Protein AF-A0AAU4ET59-F1 (afdb_monomer)

Nearest PDB structures (foldseek):
  3d7i-assembly1_B  TM=7.274E-01  e=1.281E+00  Methanocaldococcus jannaschii

pLDDT: mean 78.09, std 22.9, range [28.98, 98.06]

Foldseek 3Di:
DEDAQPDPDCADDPRHYHHDPDDAQFDQDVNDTDDQPLLVLLVVQLPDDDLQVNLASVLVCCVVVSDHLVSNVVSLVPDDPRSSPSNVLSSPVVLVVQRHSVLSVVVVVVVPDPFADKRAQFWDADPVRHTDDGDRIDTDDDPDPTDDPRDHDDDDDDDDDPDDDDDDDDDDDDDDDDDDDDDDDDD

Radius of gyration: 25.47 Å; Cα contacts (8 Å, |Δi|>4): 174; chains: 1; bounding box: 68×68×57 Å

Solvent-accessible surface area (backbone atoms only — not comparable to full-atom values): 12167 Å² total; per-residue (Å²): 86,81,43,53,60,86,58,91,70,76,62,54,94,91,45,55,58,43,71,31,91,76,78,70,76,68,42,75,56,93,88,40,81,33,68,52,54,40,55,51,53,50,62,50,33,43,73,55,81,58,61,58,62,41,28,44,55,52,31,49,38,37,72,72,64,59,37,51,62,66,52,40,51,47,52,61,65,78,43,68,76,74,52,37,65,64,46,53,65,39,45,53,43,43,64,66,51,35,69,45,52,69,44,39,50,50,50,54,52,53,73,71,48,93,64,63,71,65,48,44,58,44,76,40,59,47,97,86,69,46,77,73,52,61,50,68,66,44,74,56,96,67,91,70,94,64,92,69,98,67,88,74,84,70,98,72,73,86,76,78,81,83,83,76,87,87,82,89,80,84,88,78,91,79,90,82,87,84,86,88,83,84,85,86,81,89,131

Secondary structure (DSSP, 8-state):
-EEETT--PPPBTTB--EEES-PPPPEEETTEEE--HHHHHHHHHTT---HHHHHHHHHHHHHTTSS-HHHHHHHHHHS-STT-HHHHHHHHHHHTT--SHHHHHHHHHHHHSSSPPEEESPPEE-TTS-EEE--SEEE-SS--------PPPP---PPPP--------------------------

Sequence (187 aa):
MLVPADRRVGSMAFVHVERTTRLPPARVLREIPTVPTHRAVIDAARRMRNHDAVVAMMAEAIQRRRCTPEALARELADGKRAGRALPARALSPLLGGARSVAEVDAWRLLGRSKLPECRWNIKLFTAGGRYIATPDALVGRGRSRLGNRLPQPSRRARRPRRDARSEHALSESGCGSAPNPACPAPQ

Structure (mmCIF, N/CA/C/O backbone):
data_AF-A0AAU4ET59-F1
#
_entry.id   AF-A0AAU4ET59-F1
#
loop_
_atom_site.group_PDB
_atom_site.id
_atom_site.type_symbol
_atom_site.label_atom_id
_atom_site.label_alt_id
_atom_site.label_comp_id
_atom_site.label_asym_id
_at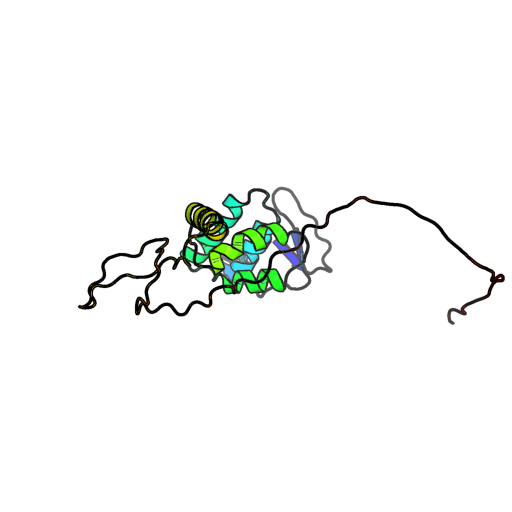om_site.label_entity_id
_atom_site.label_seq_id
_atom_site.pdbx_PDB_ins_code
_atom_site.Cartn_x
_atom_site.Cartn_y
_atom_site.Cartn_z
_atom_site.occupancy
_atom_site.B_iso_or_equiv
_atom_site.auth_seq_id
_atom_site.auth_comp_id
_atom_site.auth_asym_id
_atom_site.auth_atom_id
_atom_site.pdbx_PDB_model_num
ATOM 1 N N . MET A 1 1 ? 7.053 -3.079 -18.268 1.00 86.56 1 MET A N 1
ATOM 2 C CA . MET A 1 1 ? 8.249 -3.947 -18.337 1.00 86.56 1 MET A CA 1
ATOM 3 C C . MET A 1 1 ? 9.391 -3.271 -17.592 1.00 86.56 1 MET A C 1
ATOM 5 O O . MET A 1 1 ? 9.628 -2.096 -17.843 1.00 86.56 1 MET A O 1
ATOM 9 N N . LEU A 1 2 ? 10.078 -3.966 -16.682 1.00 89.50 2 LEU A N 1
ATOM 10 C CA . LEU A 1 2 ? 11.321 -3.456 -16.087 1.00 89.50 2 LEU A CA 1
ATOM 11 C C . LEU A 1 2 ? 12.512 -3.970 -16.898 1.00 89.50 2 LEU A C 1
ATOM 13 O O . LEU A 1 2 ? 12.495 -5.115 -17.344 1.00 89.50 2 LEU A O 1
ATOM 17 N N . VAL A 1 3 ? 13.537 -3.138 -17.066 1.00 90.75 3 VAL A N 1
ATOM 18 C CA . VAL A 1 3 ? 14.805 -3.519 -17.703 1.00 90.75 3 VAL A CA 1
ATOM 19 C C . VAL A 1 3 ? 15.998 -2.988 -16.894 1.00 90.75 3 VAL A C 1
ATOM 21 O O . VAL A 1 3 ? 15.857 -1.959 -16.219 1.00 90.75 3 VAL A O 1
ATOM 24 N N . PRO A 1 4 ? 17.169 -3.648 -16.966 1.00 89.94 4 PRO A N 1
ATOM 25 C CA . PRO A 1 4 ? 18.439 -3.099 -16.491 1.00 89.94 4 PRO A CA 1
ATOM 26 C C . PRO A 1 4 ? 18.724 -1.690 -17.043 1.00 89.94 4 PRO A C 1
ATOM 28 O O . PRO A 1 4 ? 18.256 -1.326 -18.126 1.00 89.94 4 PRO A O 1
ATOM 31 N N . ALA A 1 5 ? 19.432 -0.861 -16.272 1.00 88.75 5 ALA A N 1
ATOM 32 C CA . ALA A 1 5 ? 19.595 0.568 -16.558 1.00 88.75 5 ALA A CA 1
ATOM 33 C C . ALA A 1 5 ? 20.462 0.874 -17.795 1.00 88.75 5 ALA A C 1
ATOM 35 O O . ALA A 1 5 ? 20.220 1.866 -18.482 1.00 88.75 5 ALA A O 1
ATOM 36 N N . ASP A 1 6 ? 21.422 0.002 -18.075 1.00 91.12 6 ASP A N 1
ATOM 37 C CA . ASP A 1 6 ? 22.276 -0.069 -19.261 1.00 91.12 6 ASP A CA 1
ATOM 38 C C . ASP A 1 6 ? 21.493 -0.421 -20.543 1.00 91.12 6 ASP A C 1
ATOM 40 O O . ASP A 1 6 ? 21.865 -0.003 -21.643 1.00 91.12 6 ASP A O 1
ATOM 44 N N . ARG A 1 7 ? 20.359 -1.127 -20.424 1.00 88.38 7 ARG A N 1
ATOM 45 C CA . ARG A 1 7 ? 19.609 -1.625 -21.582 1.00 88.38 7 ARG A CA 1
ATOM 46 C C . ARG A 1 7 ? 18.789 -0.522 -22.273 1.00 88.38 7 ARG A C 1
ATOM 48 O O . ARG A 1 7 ? 17.781 -0.010 -21.764 1.00 88.38 7 ARG A O 1
ATOM 55 N N . ARG A 1 8 ? 19.171 -0.196 -23.511 1.00 85.25 8 ARG A N 1
ATOM 56 C CA . ARG A 1 8 ? 18.532 0.831 -24.356 1.00 85.25 8 ARG A CA 1
ATOM 57 C C . ARG A 1 8 ? 17.308 0.307 -25.128 1.00 85.25 8 ARG A C 1
ATOM 59 O O . ARG A 1 8 ? 17.292 0.307 -26.349 1.00 85.25 8 ARG A O 1
ATOM 66 N N . VAL A 1 9 ? 16.258 -0.103 -24.411 1.00 87.50 9 VAL A N 1
ATOM 67 C CA . VAL A 1 9 ? 14.934 -0.424 -24.999 1.00 87.50 9 VAL A CA 1
ATOM 68 C C . VAL A 1 9 ? 13.965 0.746 -24.787 1.00 87.50 9 VAL A C 1
ATOM 70 O O . VAL A 1 9 ? 13.965 1.343 -23.706 1.00 87.50 9 VAL A O 1
ATOM 73 N N . GLY A 1 10 ? 13.181 1.105 -25.807 1.00 87.62 10 GLY A N 1
ATOM 74 C CA . GLY A 1 10 ? 12.137 2.141 -25.750 1.00 87.62 10 GLY A CA 1
ATOM 75 C C . GLY A 1 10 ? 10.771 1.601 -25.305 1.00 87.62 10 GLY A C 1
ATOM 76 O O . GLY A 1 10 ? 10.546 0.396 -25.316 1.00 87.62 10 GLY A O 1
ATOM 77 N N . SER A 1 11 ? 9.848 2.485 -24.915 1.00 89.75 11 SER A N 1
ATOM 78 C CA . SER A 1 11 ? 8.435 2.100 -24.733 1.00 89.75 11 SER A CA 1
ATOM 79 C C . SER A 1 11 ? 7.736 2.050 -26.093 1.00 89.75 11 SER A C 1
ATOM 81 O O . SER A 1 11 ? 8.021 2.899 -26.934 1.00 89.75 11 SER A O 1
ATOM 83 N N . MET A 1 12 ? 6.824 1.099 -26.307 1.00 90.25 12 MET A N 1
ATOM 84 C CA . MET A 1 12 ? 6.086 0.946 -27.572 1.00 90.25 12 MET A CA 1
ATOM 85 C C . MET A 1 12 ? 4.627 0.573 -27.296 1.00 90.25 12 MET A C 1
ATOM 87 O O . MET A 1 12 ? 4.363 -0.282 -26.450 1.00 90.25 12 MET A O 1
ATOM 91 N N . ALA A 1 13 ? 3.687 1.210 -28.002 1.00 89.25 13 ALA A N 1
ATOM 92 C CA . ALA A 1 13 ? 2.244 1.067 -27.782 1.00 89.25 13 ALA A CA 1
ATOM 93 C C . ALA A 1 13 ? 1.873 1.151 -26.280 1.00 89.25 13 ALA A C 1
ATOM 95 O O . ALA A 1 13 ? 2.194 2.136 -25.615 1.00 89.25 13 ALA A O 1
ATOM 96 N N . PHE A 1 14 ? 1.236 0.114 -25.729 1.00 85.31 14 PHE A N 1
ATOM 97 C CA . PHE A 1 14 ? 0.858 0.014 -24.313 1.00 85.31 14 PHE A CA 1
ATOM 98 C C . PHE A 1 14 ? 2.000 -0.464 -23.386 1.00 85.31 14 PHE A C 1
ATOM 100 O O . PHE A 1 14 ? 1.839 -0.509 -22.164 1.00 85.31 14 PHE A O 1
ATOM 107 N N . VAL A 1 15 ? 3.166 -0.838 -23.927 1.00 87.69 15 VAL A N 1
ATOM 108 C CA . VAL A 1 15 ? 4.295 -1.365 -23.149 1.00 87.69 15 VAL A CA 1
ATOM 109 C C . VAL A 1 15 ? 5.186 -0.228 -22.657 1.00 87.69 15 VAL A C 1
ATOM 111 O O . VAL A 1 15 ? 6.095 0.238 -23.345 1.00 87.69 15 VAL A O 1
ATOM 114 N N . HIS A 1 16 ? 4.977 0.180 -21.406 1.00 87.88 16 HIS A N 1
ATOM 115 C CA . HIS A 1 16 ? 5.885 1.094 -20.712 1.00 87.88 16 HIS A CA 1
ATOM 116 C C . HIS A 1 16 ? 7.149 0.371 -20.229 1.00 87.88 16 HIS A C 1
ATOM 118 O O . HIS A 1 16 ? 7.072 -0.575 -19.435 1.00 87.88 16 HIS A O 1
ATOM 124 N N . VAL A 1 17 ? 8.316 0.850 -20.657 1.00 89.62 17 VAL A N 1
ATOM 125 C CA . VAL A 1 17 ? 9.632 0.358 -20.225 1.00 89.62 17 VAL A CA 1
ATOM 126 C C . VAL A 1 17 ? 10.176 1.217 -19.085 1.00 89.62 17 VAL A C 1
ATOM 128 O O . VAL A 1 17 ? 10.235 2.441 -19.178 1.00 89.62 17 VAL A O 1
ATOM 131 N N . GLU A 1 18 ? 10.594 0.570 -17.998 1.00 87.62 18 GLU A N 1
ATOM 132 C CA . GLU A 1 18 ? 11.177 1.212 -16.823 1.00 87.62 18 GLU A CA 1
ATOM 133 C C . GLU A 1 18 ? 12.601 0.719 -16.571 1.00 87.62 18 GLU A C 1
ATOM 135 O O . GLU A 1 18 ? 12.823 -0.423 -16.170 1.00 87.62 18 GLU A O 1
ATOM 140 N N . ARG A 1 19 ? 13.574 1.611 -16.783 1.00 89.62 19 ARG A N 1
ATOM 141 C CA . ARG A 1 19 ? 14.990 1.352 -16.498 1.00 89.62 19 ARG A CA 1
ATOM 142 C C . ARG A 1 19 ? 15.257 1.411 -15.000 1.00 89.62 19 ARG A C 1
ATOM 144 O O . ARG A 1 19 ? 15.011 2.445 -14.365 1.00 89.62 19 ARG A O 1
ATOM 151 N N . THR A 1 20 ? 15.803 0.339 -14.438 1.00 87.44 20 THR A N 1
ATOM 152 C CA . THR A 1 20 ? 16.143 0.250 -13.016 1.00 87.44 20 THR A CA 1
ATOM 153 C C . THR A 1 20 ? 17.553 -0.287 -12.793 1.00 87.44 20 THR A C 1
ATOM 155 O O . THR A 1 20 ? 18.016 -1.166 -13.511 1.00 87.44 20 THR A O 1
ATOM 158 N N . THR A 1 21 ? 18.229 0.245 -11.775 1.00 88.50 21 THR A N 1
ATOM 159 C CA . THR A 1 21 ? 19.502 -0.277 -11.254 1.00 88.50 21 THR A CA 1
ATOM 160 C C . THR A 1 21 ? 19.293 -1.375 -10.209 1.00 88.50 21 THR A C 1
ATOM 162 O O . THR A 1 21 ? 20.223 -2.111 -9.911 1.00 88.50 21 THR A O 1
ATOM 165 N N . ARG A 1 22 ? 18.073 -1.516 -9.665 1.00 88.69 22 ARG A N 1
ATOM 166 C CA . ARG A 1 22 ? 17.681 -2.606 -8.762 1.00 88.69 22 ARG A CA 1
ATOM 167 C C . ARG A 1 22 ? 16.558 -3.408 -9.407 1.00 88.69 22 ARG A C 1
ATOM 169 O O . ARG A 1 22 ? 15.378 -3.089 -9.231 1.00 88.69 22 ARG A O 1
ATOM 176 N N . LEU A 1 23 ? 16.940 -4.423 -10.176 1.00 86.69 23 LEU A N 1
ATOM 1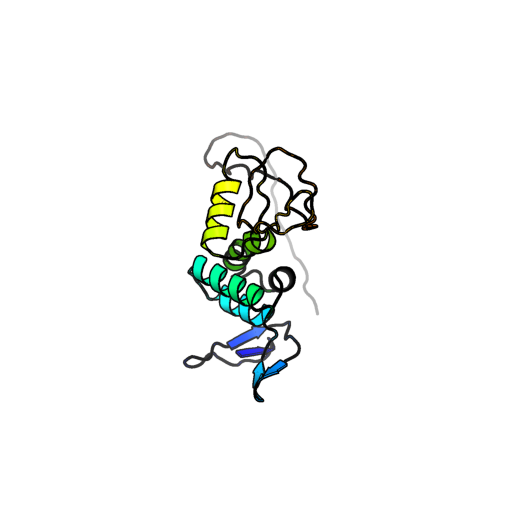77 C CA . LEU A 1 23 ? 16.012 -5.409 -10.717 1.00 86.69 23 LEU A CA 1
ATOM 178 C C . LEU A 1 23 ? 15.711 -6.440 -9.610 1.00 86.69 23 LEU A C 1
ATOM 180 O O . LEU A 1 23 ? 16.648 -7.060 -9.111 1.00 86.69 23 LEU A O 1
ATOM 184 N N . PRO A 1 24 ? 14.453 -6.599 -9.162 1.00 86.94 24 PRO A N 1
ATOM 185 C CA . PRO A 1 24 ? 14.119 -7.609 -8.161 1.00 86.94 24 PRO A CA 1
ATOM 186 C C . PRO A 1 24 ? 14.176 -9.021 -8.772 1.00 86.94 2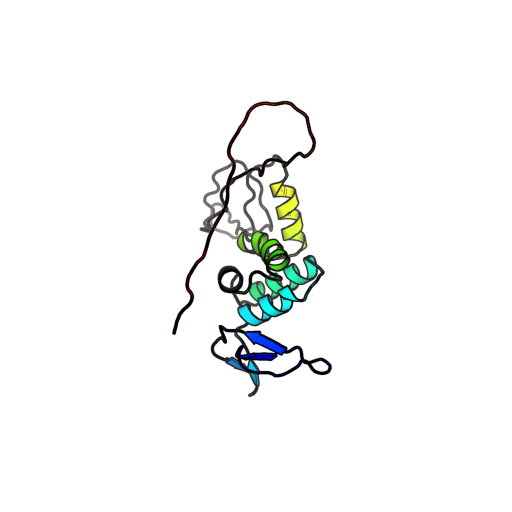4 PRO A C 1
ATOM 188 O O . PRO A 1 24 ? 14.000 -9.156 -9.986 1.00 86.94 24 PRO A O 1
ATOM 191 N N . PRO A 1 25 ? 14.338 -10.081 -7.955 1.00 85.12 25 PRO A N 1
ATOM 192 C CA . PRO A 1 25 ? 14.187 -11.451 -8.433 1.00 85.12 25 PRO A CA 1
ATOM 193 C C . PRO A 1 25 ? 12.791 -11.641 -9.039 1.00 85.12 25 PRO A C 1
ATOM 195 O O . PRO A 1 25 ? 11.777 -11.253 -8.446 1.00 85.12 25 PRO A O 1
ATOM 198 N N . ALA A 1 26 ? 12.745 -12.212 -10.242 1.00 85.19 26 ALA A N 1
ATOM 199 C CA . ALA A 1 26 ? 11.498 -12.432 -10.956 1.00 85.19 26 ALA A CA 1
ATOM 200 C C . ALA A 1 26 ? 10.669 -13.542 -10.293 1.00 85.19 26 ALA A C 1
ATOM 202 O O . ALA A 1 26 ? 11.190 -14.573 -9.871 1.00 85.19 26 ALA A O 1
ATOM 203 N N . ARG A 1 27 ? 9.352 -13.346 -10.248 1.00 87.38 27 ARG A N 1
ATOM 204 C CA . ARG A 1 27 ? 8.365 -14.380 -9.933 1.00 87.38 27 ARG A CA 1
ATOM 205 C C . ARG A 1 27 ? 7.704 -14.817 -11.230 1.00 87.38 27 ARG A C 1
ATOM 207 O O . ARG A 1 27 ? 7.103 -13.988 -11.910 1.00 87.38 27 ARG A O 1
ATOM 214 N N . VAL A 1 28 ? 7.775 -16.098 -11.563 1.00 90.44 28 VAL A N 1
ATOM 215 C CA . VAL A 1 28 ? 7.051 -16.626 -12.724 1.00 90.44 28 VAL A CA 1
ATOM 216 C C . VAL A 1 28 ? 5.562 -16.719 -12.380 1.00 90.44 28 VAL A C 1
ATOM 218 O O . VAL A 1 28 ? 5.191 -17.292 -11.356 1.00 90.44 28 VAL A O 1
ATOM 221 N N . LEU A 1 29 ? 4.707 -16.134 -13.218 1.00 88.19 29 LEU A N 1
ATOM 222 C CA . LEU A 1 29 ? 3.252 -16.242 -13.124 1.00 88.19 29 LEU A CA 1
ATOM 223 C C . LEU A 1 29 ? 2.714 -16.581 -14.511 1.00 88.19 29 LEU A C 1
ATOM 225 O O . LEU A 1 29 ? 2.782 -15.738 -15.400 1.00 88.19 29 LEU A O 1
ATOM 229 N N . ARG A 1 30 ? 2.172 -17.797 -14.681 1.00 89.81 30 ARG A N 1
ATOM 230 C CA . ARG A 1 30 ? 1.751 -18.328 -15.994 1.00 89.81 30 ARG A CA 1
ATOM 231 C C . ARG A 1 30 ? 2.862 -18.152 -17.039 1.00 89.81 30 ARG A C 1
ATOM 233 O O . ARG A 1 30 ? 2.672 -17.462 -18.030 1.00 89.81 30 ARG A O 1
ATOM 240 N N . GLU A 1 31 ? 4.046 -18.680 -16.723 1.00 92.38 31 GLU A N 1
ATOM 241 C CA . GLU A 1 31 ? 5.269 -18.638 -17.553 1.00 92.38 31 GLU A CA 1
ATOM 242 C C . GLU A 1 31 ? 5.872 -17.238 -17.799 1.00 92.38 31 GLU A C 1
ATOM 244 O O . GLU A 1 31 ? 7.033 -17.121 -18.180 1.00 92.38 31 GLU A O 1
ATOM 249 N N . ILE A 1 32 ? 5.159 -16.158 -17.467 1.00 89.12 32 ILE A N 1
ATOM 250 C CA . ILE A 1 32 ? 5.635 -14.782 -17.628 1.00 89.12 32 ILE A CA 1
ATOM 251 C C . ILE A 1 32 ? 6.476 -14.359 -16.406 1.00 89.12 32 ILE A C 1
ATOM 253 O O . ILE A 1 32 ? 5.997 -14.443 -15.267 1.00 89.12 32 ILE A O 1
ATOM 257 N N . PRO A 1 33 ? 7.704 -13.833 -16.595 1.00 90.75 33 PRO A N 1
ATOM 258 C CA . PRO A 1 33 ? 8.477 -13.205 -15.526 1.00 90.75 33 PRO A CA 1
ATOM 259 C C . PRO A 1 33 ? 7.810 -11.911 -15.036 1.00 90.75 33 PRO A C 1
ATOM 261 O O . PRO A 1 33 ? 7.728 -10.911 -15.751 1.00 90.75 33 PRO A O 1
ATOM 264 N N . THR A 1 34 ? 7.357 -11.911 -13.785 1.00 92.12 34 THR A N 1
ATOM 265 C CA . THR A 1 34 ? 6.735 -10.758 -13.117 1.00 92.12 34 THR A CA 1
ATOM 266 C C . THR A 1 34 ? 7.599 -10.252 -11.965 1.00 92.12 34 THR A C 1
ATOM 268 O O . THR A 1 34 ? 8.400 -10.987 -11.391 1.00 92.12 34 THR A O 1
ATOM 271 N N . VAL A 1 35 ? 7.450 -8.979 -11.601 1.00 93.38 35 VAL A N 1
ATOM 272 C CA . VAL A 1 35 ? 8.085 -8.436 -10.390 1.00 93.38 35 VAL A CA 1
ATOM 273 C C . VAL A 1 35 ? 7.250 -8.768 -9.144 1.00 93.38 35 VAL A C 1
ATOM 275 O O . VAL A 1 35 ? 6.037 -8.959 -9.254 1.00 93.38 35 VAL A O 1
ATOM 278 N N . PRO A 1 36 ? 7.842 -8.786 -7.935 1.00 92.81 36 PRO A N 1
ATOM 279 C CA . PRO A 1 36 ? 7.083 -8.893 -6.691 1.00 92.81 36 PRO A CA 1
ATOM 280 C C . PRO A 1 36 ? 5.987 -7.819 -6.577 1.00 92.81 36 PRO A C 1
ATOM 282 O O . PRO A 1 36 ? 6.196 -6.670 -6.967 1.00 92.81 36 PRO A O 1
ATOM 285 N N . THR A 1 37 ? 4.833 -8.162 -5.990 1.00 94.44 37 THR A N 1
ATOM 286 C CA . THR A 1 37 ? 3.637 -7.296 -5.964 1.00 94.44 37 THR A CA 1
ATOM 287 C C . THR A 1 37 ? 3.917 -5.883 -5.454 1.00 94.44 37 THR A C 1
ATOM 289 O O . THR A 1 37 ? 3.450 -4.914 -6.041 1.00 94.44 37 THR A O 1
ATOM 292 N N . HIS A 1 38 ? 4.698 -5.751 -4.375 1.00 94.56 38 HIS A N 1
ATOM 293 C CA . HIS A 1 38 ? 5.022 -4.448 -3.793 1.00 94.56 38 HIS A CA 1
ATOM 294 C C . HIS A 1 38 ? 5.772 -3.554 -4.790 1.00 94.56 38 HIS A C 1
ATOM 296 O O . HIS A 1 38 ? 5.494 -2.360 -4.859 1.00 94.56 38 HIS A O 1
ATOM 302 N N . ARG A 1 39 ? 6.646 -4.129 -5.629 1.00 94.31 39 ARG A N 1
ATOM 303 C CA . ARG A 1 39 ? 7.310 -3.393 -6.705 1.00 94.31 39 ARG A CA 1
ATOM 304 C C . ARG A 1 39 ? 6.322 -2.959 -7.780 1.00 94.31 39 ARG A C 1
ATOM 306 O O . ARG A 1 39 ? 6.302 -1.783 -8.126 1.00 94.31 39 ARG A O 1
ATOM 313 N N . ALA A 1 40 ? 5.475 -3.875 -8.253 1.00 94.44 40 ALA A N 1
ATOM 314 C CA . ALA A 1 40 ? 4.456 -3.564 -9.258 1.00 94.44 40 ALA A CA 1
ATOM 315 C C . ALA A 1 40 ? 3.523 -2.426 -8.802 1.00 94.44 40 ALA A C 1
ATOM 317 O O . ALA A 1 40 ? 3.273 -1.497 -9.564 1.00 94.44 40 ALA A O 1
ATOM 318 N N . VAL A 1 41 ? 3.065 -2.462 -7.545 1.00 96.00 41 VAL A N 1
ATOM 319 C CA . VAL A 1 41 ? 2.189 -1.436 -6.953 1.00 96.00 41 VAL A CA 1
ATOM 320 C C . VAL A 1 41 ? 2.887 -0.076 -6.868 1.00 96.00 41 VAL A C 1
ATOM 322 O O . VAL A 1 41 ? 2.276 0.933 -7.213 1.00 96.00 41 VAL A O 1
ATOM 325 N N . ILE A 1 42 ? 4.158 -0.018 -6.454 1.00 95.44 42 ILE A N 1
ATOM 326 C CA . ILE A 1 42 ? 4.907 1.248 -6.386 1.00 95.44 42 ILE A CA 1
ATOM 327 C C . ILE A 1 42 ? 5.203 1.810 -7.786 1.00 95.44 42 ILE A C 1
ATOM 329 O O . ILE A 1 42 ? 5.024 3.010 -8.008 1.00 95.44 42 ILE A O 1
ATOM 333 N N . ASP A 1 43 ? 5.594 0.971 -8.746 1.00 93.31 43 ASP A N 1
ATOM 334 C CA . ASP A 1 43 ? 5.873 1.401 -10.123 1.00 93.31 43 ASP A CA 1
ATOM 335 C C . ASP A 1 43 ? 4.588 1.838 -10.858 1.00 93.31 43 ASP A C 1
ATOM 337 O O . ASP A 1 43 ? 4.610 2.804 -11.627 1.00 93.31 43 ASP A O 1
ATOM 341 N N . ALA A 1 44 ? 3.439 1.213 -10.577 1.00 94.44 44 ALA A N 1
ATOM 342 C CA . ALA A 1 44 ? 2.132 1.694 -11.028 1.00 94.44 44 ALA A CA 1
ATOM 343 C C . ALA A 1 44 ? 1.769 3.038 -10.368 1.00 94.44 44 ALA A C 1
ATOM 345 O O . ALA A 1 44 ? 1.479 4.014 -11.062 1.00 94.44 44 ALA A O 1
ATOM 346 N N . ALA A 1 45 ? 1.870 3.133 -9.038 1.00 95.62 45 ALA A N 1
ATOM 347 C CA . ALA A 1 45 ? 1.496 4.327 -8.278 1.00 95.62 45 ALA A CA 1
ATOM 348 C C . ALA A 1 45 ? 2.307 5.577 -8.666 1.00 95.62 45 ALA A C 1
ATOM 350 O O . ALA A 1 45 ? 1.773 6.684 -8.635 1.00 95.62 45 ALA A O 1
ATOM 351 N N . ARG A 1 46 ? 3.573 5.417 -9.082 1.00 92.50 46 ARG A N 1
ATOM 352 C CA . ARG A 1 46 ? 4.417 6.503 -9.625 1.00 92.50 46 ARG A CA 1
ATOM 353 C C . ARG A 1 46 ? 3.881 7.127 -10.920 1.00 92.50 46 ARG A C 1
ATOM 355 O O . ARG A 1 46 ? 4.231 8.267 -11.212 1.00 92.50 46 ARG A O 1
ATOM 362 N N . ARG A 1 47 ? 3.090 6.388 -11.708 1.00 90.94 47 ARG A N 1
ATOM 363 C CA . ARG A 1 47 ? 2.514 6.841 -12.992 1.00 90.94 47 ARG A CA 1
ATOM 364 C C . ARG A 1 47 ? 1.122 7.455 -12.839 1.00 90.94 47 ARG A C 1
ATOM 366 O O . ARG A 1 47 ? 0.655 8.157 -13.732 1.00 90.94 47 ARG A O 1
ATOM 373 N N . MET A 1 48 ? 0.453 7.185 -11.722 1.00 94.94 48 MET A N 1
ATOM 374 C CA . MET A 1 48 ? -0.900 7.656 -11.446 1.00 94.94 48 MET A CA 1
ATOM 375 C C . MET A 1 48 ? -0.898 9.120 -10.991 1.00 94.94 48 MET A C 1
ATOM 377 O O . MET A 1 48 ? 0.036 9.590 -10.344 1.00 94.94 48 MET A O 1
ATOM 381 N N . ARG A 1 49 ? -1.972 9.845 -11.324 1.00 95.31 49 ARG A N 1
ATOM 382 C CA . ARG A 1 49 ? -2.182 11.251 -10.922 1.00 95.31 49 ARG A CA 1
ATOM 383 C C . ARG A 1 49 ? -3.279 11.405 -9.866 1.00 95.31 49 ARG A C 1
ATOM 385 O O . ARG A 1 49 ? -3.194 12.289 -9.020 1.00 95.31 49 ARG A O 1
ATOM 392 N N . ASN A 1 50 ? -4.287 10.531 -9.895 1.00 96.88 50 ASN A N 1
ATOM 393 C CA . ASN A 1 50 ? -5.364 10.499 -8.909 1.00 96.88 50 ASN A CA 1
ATOM 394 C C . ASN A 1 50 ? -4.864 9.832 -7.614 1.00 96.88 50 ASN A C 1
ATOM 396 O O . ASN A 1 50 ? -4.378 8.703 -7.630 1.00 96.88 50 ASN A O 1
ATOM 400 N N . HIS A 1 51 ? -4.983 10.549 -6.497 1.00 96.06 51 HIS A N 1
ATOM 401 C CA . HIS A 1 51 ? -4.556 10.089 -5.180 1.00 96.06 51 HIS A CA 1
ATOM 402 C C . HIS A 1 51 ? -5.374 8.902 -4.656 1.00 96.06 51 HIS A C 1
ATOM 404 O O . HIS A 1 51 ? -4.812 7.962 -4.096 1.00 96.06 51 HIS A O 1
ATOM 410 N N . ASP A 1 52 ? -6.685 8.945 -4.833 1.00 96.62 52 ASP A N 1
ATOM 411 C CA . ASP A 1 52 ? -7.618 8.012 -4.209 1.00 96.62 52 ASP A CA 1
ATOM 412 C C . ASP A 1 52 ? -7.615 6.681 -4.957 1.00 96.62 52 ASP A C 1
ATOM 414 O O . ASP A 1 52 ? -7.651 5.621 -4.340 1.00 96.62 52 ASP A O 1
ATOM 418 N N . ALA A 1 53 ? -7.389 6.724 -6.274 1.00 97.81 53 ALA A N 1
ATOM 419 C CA . ALA A 1 53 ? -7.063 5.543 -7.066 1.00 97.81 53 ALA A CA 1
ATOM 420 C C . ALA A 1 53 ? -5.755 4.864 -6.599 1.00 97.81 53 ALA A C 1
ATOM 422 O O . ALA A 1 53 ? -5.679 3.635 -6.569 1.00 97.81 53 ALA A O 1
ATOM 423 N N . VAL A 1 54 ? -4.731 5.634 -6.192 1.00 97.94 54 VAL A N 1
ATOM 424 C CA . VAL A 1 54 ? -3.497 5.067 -5.610 1.00 97.94 54 VAL A CA 1
ATOM 425 C C . VAL A 1 54 ? -3.777 4.431 -4.247 1.00 97.94 54 VAL A C 1
ATOM 427 O O . VAL A 1 54 ? -3.309 3.320 -4.001 1.00 97.94 54 VAL A O 1
ATOM 430 N N . VAL A 1 55 ? -4.554 5.091 -3.378 1.00 97.75 55 VAL A N 1
ATOM 431 C CA . VAL A 1 55 ? -4.968 4.522 -2.083 1.00 97.75 55 VAL A CA 1
ATOM 432 C C . VAL A 1 55 ? -5.753 3.231 -2.280 1.00 97.75 55 VAL A C 1
ATOM 434 O O . VAL A 1 55 ? -5.393 2.229 -1.671 1.00 97.75 55 VAL A O 1
ATOM 437 N N . ALA A 1 56 ? -6.764 3.226 -3.150 1.00 97.62 56 ALA A N 1
ATOM 438 C CA . ALA A 1 56 ? -7.581 2.050 -3.435 1.00 97.62 56 ALA A CA 1
ATOM 439 C C . ALA A 1 56 ? -6.722 0.873 -3.923 1.00 97.62 56 ALA A C 1
ATOM 441 O O . ALA A 1 56 ? -6.801 -0.215 -3.359 1.00 97.62 56 ALA A O 1
ATOM 442 N N . MET A 1 57 ? -5.830 1.098 -4.895 1.00 98.06 57 MET A N 1
ATOM 443 C CA . MET A 1 57 ? -4.916 0.067 -5.404 1.00 98.06 57 MET A CA 1
ATOM 444 C C . MET A 1 57 ? -3.966 -0.476 -4.320 1.00 98.06 57 MET A C 1
ATOM 446 O O . MET A 1 57 ? -3.749 -1.686 -4.241 1.00 98.06 57 MET A O 1
ATOM 450 N N . MET A 1 58 ? -3.384 0.396 -3.488 1.00 98.00 58 MET A N 1
ATOM 451 C CA . MET A 1 58 ? -2.494 -0.026 -2.399 1.00 98.00 58 MET A CA 1
ATOM 452 C C . MET A 1 58 ? -3.248 -0.808 -1.323 1.00 98.00 58 MET A C 1
ATOM 454 O O . MET A 1 58 ? -2.797 -1.879 -0.915 1.00 98.00 58 MET A O 1
ATOM 458 N N . ALA A 1 59 ? -4.393 -0.287 -0.883 1.00 96.25 59 ALA A N 1
ATOM 459 C CA . ALA A 1 59 ? -5.240 -0.902 0.126 1.00 96.25 59 ALA A CA 1
ATOM 460 C C . ALA A 1 59 ? -5.719 -2.286 -0.322 1.00 96.25 59 ALA A C 1
ATOM 462 O O . ALA A 1 59 ? -5.565 -3.249 0.419 1.00 96.25 59 ALA A O 1
ATOM 463 N N . GLU A 1 60 ? -6.189 -2.415 -1.561 1.00 97.00 60 GLU A N 1
ATOM 464 C CA . GLU A 1 60 ? -6.595 -3.681 -2.174 1.00 97.00 60 GLU A CA 1
ATOM 465 C C . GLU A 1 60 ? -5.449 -4.715 -2.193 1.00 97.00 60 GLU A C 1
ATOM 467 O O . GLU A 1 60 ? -5.606 -5.860 -1.762 1.00 97.00 60 GLU A O 1
ATOM 472 N N . ALA A 1 61 ? -4.243 -4.306 -2.604 1.00 96.69 61 ALA A N 1
ATOM 473 C CA . ALA A 1 61 ? -3.074 -5.188 -2.598 1.00 96.69 61 ALA A CA 1
ATOM 474 C C . ALA A 1 61 ? -2.685 -5.668 -1.181 1.00 96.69 61 ALA A C 1
ATOM 476 O O . ALA A 1 61 ? -2.226 -6.806 -1.020 1.00 96.69 61 ALA A O 1
ATOM 477 N N . ILE A 1 62 ? -2.895 -4.829 -0.159 1.00 95.56 62 ILE A N 1
ATOM 478 C CA . ILE A 1 62 ? -2.706 -5.167 1.261 1.00 95.56 62 ILE A CA 1
ATOM 479 C C . ILE A 1 62 ? -3.823 -6.100 1.760 1.00 95.56 62 ILE A C 1
ATOM 481 O O . ILE A 1 62 ? -3.531 -7.146 2.341 1.00 95.56 62 ILE A O 1
ATOM 485 N N . GLN A 1 63 ? -5.092 -5.766 1.508 1.00 93.06 63 GLN A N 1
ATOM 486 C CA . GLN A 1 63 ? -6.266 -6.534 1.942 1.00 93.06 63 GLN A CA 1
ATOM 487 C C . GLN A 1 63 ? -6.250 -7.962 1.382 1.00 93.06 63 GLN A C 1
ATOM 489 O O . GLN A 1 63 ? -6.397 -8.925 2.137 1.00 93.06 63 GLN A O 1
ATOM 494 N N . ARG A 1 64 ? -5.959 -8.127 0.083 1.00 95.00 64 ARG A N 1
ATOM 495 C CA . ARG A 1 64 ? -5.771 -9.441 -0.566 1.00 95.00 64 ARG A CA 1
ATOM 496 C C . ARG A 1 64 ? -4.440 -10.124 -0.221 1.00 95.00 64 ARG A C 1
ATOM 498 O O . ARG A 1 64 ? -4.076 -11.105 -0.873 1.00 95.00 64 ARG A O 1
ATOM 505 N N . ARG A 1 65 ? -3.705 -9.621 0.782 1.00 93.75 65 ARG A N 1
ATOM 506 C CA . ARG A 1 65 ? -2.430 -10.153 1.302 1.00 93.75 65 ARG A CA 1
ATOM 507 C C . ARG A 1 65 ? -1.361 -10.361 0.221 1.00 93.75 65 ARG A C 1
ATOM 509 O O . ARG A 1 65 ? -0.492 -11.220 0.347 1.00 93.75 65 ARG A O 1
ATOM 516 N N . ARG A 1 66 ? -1.410 -9.577 -0.863 1.00 94.25 66 ARG A N 1
ATOM 517 C CA . ARG A 1 66 ? -0.450 -9.660 -1.978 1.00 94.25 66 ARG A CA 1
ATOM 518 C C . ARG A 1 66 ? 0.847 -8.905 -1.670 1.00 94.25 66 ARG A C 1
ATOM 520 O O . ARG A 1 66 ? 1.879 -9.213 -2.269 1.00 94.25 66 ARG A O 1
ATOM 527 N N . CYS A 1 67 ? 0.805 -7.959 -0.733 1.00 94.81 67 CYS A N 1
ATOM 528 C CA . CYS A 1 67 ? 1.945 -7.317 -0.074 1.00 94.81 67 CYS A CA 1
ATOM 529 C C . CYS A 1 67 ? 1.545 -6.824 1.332 1.00 94.81 67 CYS A C 1
ATOM 531 O O . CYS A 1 67 ? 0.372 -6.883 1.693 1.00 94.81 67 CYS A O 1
ATOM 533 N N . THR A 1 68 ? 2.502 -6.313 2.111 1.00 95.44 68 THR A N 1
ATOM 534 C CA . THR A 1 68 ? 2.238 -5.623 3.390 1.00 95.44 68 THR A CA 1
ATOM 535 C C . THR A 1 68 ? 2.524 -4.115 3.267 1.00 95.44 68 THR A C 1
ATOM 537 O O . THR A 1 68 ? 3.286 -3.722 2.370 1.00 95.44 68 THR A O 1
ATOM 540 N N . PRO A 1 69 ? 1.971 -3.258 4.149 1.00 95.38 69 PRO A N 1
ATOM 541 C CA . PRO A 1 69 ? 2.280 -1.825 4.174 1.00 95.38 69 PRO A CA 1
ATOM 542 C C . PRO A 1 69 ? 3.786 -1.538 4.303 1.00 95.38 69 PRO A C 1
ATOM 544 O O . PRO A 1 69 ? 4.320 -0.652 3.639 1.00 95.38 69 PRO A O 1
ATOM 547 N N . GLU A 1 70 ? 4.504 -2.336 5.096 1.00 96.00 70 GLU A N 1
ATOM 548 C CA . GLU A 1 70 ? 5.942 -2.192 5.358 1.00 96.00 70 GLU A CA 1
ATOM 549 C C . GLU A 1 70 ? 6.783 -2.623 4.149 1.00 96.00 70 GLU A C 1
ATOM 551 O O . GLU A 1 70 ? 7.864 -2.082 3.916 1.00 96.00 70 GLU A O 1
ATOM 556 N N . ALA A 1 71 ? 6.302 -3.584 3.351 1.00 95.69 71 ALA A N 1
ATOM 557 C CA . ALA A 1 71 ? 6.935 -3.950 2.084 1.00 95.69 71 ALA A CA 1
ATOM 558 C C . ALA A 1 71 ? 6.819 -2.821 1.047 1.00 95.69 71 ALA A C 1
ATOM 560 O O . ALA A 1 71 ? 7.794 -2.525 0.358 1.00 95.69 71 ALA A O 1
ATOM 561 N N . LEU A 1 72 ? 5.662 -2.149 0.977 1.00 96.25 72 LEU A N 1
ATOM 562 C CA . LEU A 1 72 ? 5.487 -0.946 0.155 1.00 96.25 72 LEU A CA 1
ATOM 563 C C . LEU A 1 72 ? 6.356 0.215 0.664 1.00 96.25 72 LEU A C 1
ATOM 565 O O . LEU A 1 72 ? 6.946 0.934 -0.140 1.00 96.25 72 LEU A O 1
ATOM 569 N N . ALA A 1 73 ? 6.477 0.380 1.985 1.00 96.44 73 ALA A N 1
ATOM 570 C CA . ALA A 1 73 ? 7.273 1.447 2.592 1.00 96.44 73 ALA A CA 1
ATOM 571 C C . ALA A 1 73 ? 8.771 1.300 2.294 1.00 96.44 73 ALA A C 1
ATOM 573 O O . ALA A 1 73 ? 9.407 2.283 1.910 1.00 96.44 73 ALA A O 1
ATOM 574 N N . ARG A 1 74 ? 9.313 0.077 2.410 1.00 95.12 74 ARG A N 1
ATOM 575 C CA . ARG A 1 74 ? 10.701 -0.245 2.039 1.00 95.12 74 ARG A CA 1
ATOM 576 C C . ARG A 1 74 ? 10.951 -0.018 0.552 1.00 95.12 74 ARG A C 1
ATOM 578 O O . ARG A 1 74 ? 11.807 0.782 0.202 1.00 95.12 74 ARG A O 1
ATOM 585 N N . GLU A 1 75 ? 10.121 -0.583 -0.324 1.00 95.12 75 GLU A N 1
ATOM 586 C CA . GLU A 1 75 ? 10.261 -0.394 -1.777 1.00 95.12 75 GLU A CA 1
ATOM 587 C C . GLU A 1 75 ? 10.204 1.092 -2.197 1.00 95.12 75 GLU A C 1
ATOM 589 O O . GLU A 1 75 ? 10.911 1.531 -3.109 1.00 95.12 75 GLU A O 1
ATOM 594 N N . LEU A 1 76 ? 9.405 1.901 -1.497 1.00 93.94 76 LEU A N 1
ATOM 595 C CA . LEU A 1 76 ? 9.321 3.344 -1.714 1.00 93.94 76 LEU A CA 1
ATOM 596 C C . LEU A 1 76 ? 10.492 4.139 -1.100 1.00 93.94 76 LEU A C 1
ATOM 598 O O . LEU A 1 76 ? 10.739 5.273 -1.521 1.00 93.94 76 LEU A O 1
ATOM 602 N N . ALA A 1 77 ? 11.199 3.593 -0.110 1.00 92.38 77 ALA A N 1
ATOM 603 C CA . ALA A 1 77 ? 12.441 4.150 0.427 1.00 92.38 77 ALA A CA 1
ATOM 604 C C . ALA A 1 77 ? 13.639 3.820 -0.480 1.00 92.38 77 ALA A C 1
ATOM 606 O O . ALA A 1 77 ? 14.388 4.725 -0.839 1.00 92.38 77 ALA A O 1
ATOM 607 N N . ASP A 1 78 ? 13.740 2.567 -0.924 1.00 89.94 78 ASP A N 1
ATOM 608 C CA . ASP A 1 78 ? 14.828 2.046 -1.761 1.00 89.94 78 ASP A CA 1
ATOM 609 C C . ASP A 1 78 ? 14.732 2.513 -3.226 1.00 89.94 78 ASP A C 1
ATOM 611 O O . ASP A 1 78 ? 15.649 2.330 -4.029 1.00 89.94 78 ASP A O 1
ATOM 615 N N . GLY A 1 79 ? 13.573 3.019 -3.645 1.00 84.50 79 GLY A N 1
ATOM 616 C CA . GLY A 1 79 ? 13.308 3.432 -5.020 1.00 84.50 79 GLY A CA 1
ATOM 617 C C . GLY A 1 79 ? 13.740 4.865 -5.363 1.00 84.50 79 GLY A C 1
ATOM 618 O O . GLY A 1 79 ? 14.154 5.658 -4.519 1.00 84.50 79 GLY A O 1
ATOM 619 N N . LYS A 1 80 ? 13.589 5.240 -6.641 1.00 82.06 80 LYS A N 1
ATOM 620 C CA . LYS A 1 80 ? 13.895 6.601 -7.118 1.00 82.06 80 LYS A CA 1
ATOM 621 C C . LYS A 1 80 ? 13.043 7.652 -6.386 1.00 82.06 80 LYS A C 1
ATOM 623 O O . LYS A 1 80 ? 11.854 7.437 -6.137 1.00 82.06 80 LYS A O 1
ATOM 628 N N . ARG A 1 81 ? 13.643 8.822 -6.114 1.00 84.00 81 ARG A N 1
ATOM 629 C CA . ARG A 1 81 ? 12.968 9.989 -5.502 1.00 84.00 81 ARG A CA 1
ATOM 630 C C . ARG A 1 81 ? 11.895 10.603 -6.417 1.00 84.00 81 ARG A C 1
ATOM 632 O O . ARG A 1 81 ? 10.887 11.102 -5.921 1.00 84.00 81 ARG A O 1
ATOM 639 N N . ALA A 1 82 ? 12.087 10.549 -7.736 1.00 85.00 82 ALA A N 1
ATOM 640 C CA . ALA A 1 82 ? 11.093 10.993 -8.714 1.00 85.00 82 ALA A CA 1
ATOM 641 C C . ALA A 1 82 ? 9.792 10.174 -8.595 1.00 85.00 82 ALA A C 1
ATOM 643 O O . ALA A 1 82 ? 9.827 8.960 -8.397 1.00 85.00 82 ALA A O 1
ATOM 644 N N . GLY A 1 83 ? 8.639 10.846 -8.665 1.00 85.06 83 GLY A N 1
ATOM 645 C CA . GLY A 1 83 ? 7.322 10.214 -8.500 1.00 85.06 83 GLY A CA 1
ATOM 646 C C . GLY A 1 83 ? 7.007 9.701 -7.085 1.00 85.06 83 GLY A C 1
ATOM 647 O O . GLY A 1 83 ? 5.936 9.145 -6.877 1.00 85.06 83 GLY A O 1
ATOM 648 N N . ARG A 1 84 ? 7.889 9.887 -6.087 1.00 91.19 84 ARG A N 1
ATOM 649 C CA . ARG A 1 84 ? 7.720 9.342 -4.722 1.00 91.19 84 ARG A CA 1
ATOM 650 C C . ARG A 1 84 ? 6.610 10.013 -3.905 1.00 91.19 84 ARG A C 1
ATOM 652 O O . ARG A 1 84 ? 6.048 9.382 -3.012 1.00 91.19 84 ARG A O 1
ATOM 659 N N . ALA A 1 85 ? 6.310 11.285 -4.171 1.00 94.00 85 ALA A N 1
ATOM 660 C CA . ALA A 1 85 ? 5.469 12.111 -3.300 1.00 94.00 85 ALA A CA 1
ATOM 661 C C . ALA A 1 85 ? 4.020 11.604 -3.171 1.00 94.00 85 ALA A C 1
ATOM 663 O O . ALA A 1 85 ? 3.506 11.511 -2.055 1.00 94.00 85 ALA A O 1
ATOM 664 N N . LEU A 1 86 ? 3.375 11.249 -4.289 1.00 95.69 86 LEU A N 1
ATOM 665 C CA . LEU A 1 86 ? 1.991 10.770 -4.288 1.00 95.69 86 LEU A CA 1
ATOM 666 C C . LEU A 1 86 ? 1.854 9.379 -3.624 1.00 95.69 86 LEU A C 1
ATOM 668 O O . LEU A 1 86 ? 1.063 9.282 -2.683 1.00 95.69 86 LEU A O 1
ATOM 672 N N . P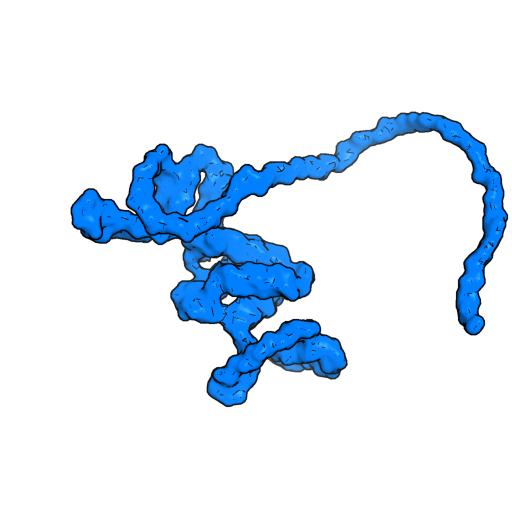RO A 1 87 ? 2.661 8.352 -3.982 1.00 96.12 87 PRO A N 1
ATOM 673 C CA . PRO A 1 87 ? 2.694 7.075 -3.264 1.00 96.12 87 PRO A CA 1
ATOM 674 C C . PRO A 1 87 ? 2.968 7.225 -1.761 1.00 96.12 87 PRO A C 1
ATOM 676 O O . PRO A 1 87 ? 2.311 6.578 -0.955 1.00 96.12 87 PRO A O 1
ATOM 679 N N . ALA A 1 88 ? 3.890 8.109 -1.355 1.00 96.00 88 ALA A N 1
ATOM 680 C CA . ALA A 1 88 ? 4.220 8.301 0.062 1.00 96.00 88 ALA A CA 1
ATOM 681 C C . ALA A 1 88 ? 3.044 8.889 0.857 1.00 96.00 88 ALA A C 1
ATOM 683 O O . ALA A 1 88 ? 2.788 8.482 1.991 1.00 96.00 88 ALA A O 1
ATOM 684 N N . ARG A 1 89 ? 2.309 9.831 0.250 1.00 95.50 89 ARG A N 1
ATOM 685 C CA . ARG A 1 89 ? 1.120 10.448 0.851 1.00 95.50 89 ARG A CA 1
ATOM 686 C C . ARG A 1 89 ? -0.056 9.472 0.952 1.00 95.50 89 ARG A C 1
ATOM 688 O O . ARG A 1 89 ? -0.808 9.564 1.918 1.00 95.50 89 ARG A O 1
ATOM 695 N N . ALA A 1 90 ? -0.199 8.569 -0.018 1.00 96.50 90 ALA A N 1
ATOM 696 C CA . ALA A 1 90 ? -1.221 7.523 -0.023 1.00 96.50 90 ALA A CA 1
ATOM 697 C C . ALA A 1 90 ? -0.921 6.401 0.989 1.00 96.50 90 ALA A C 1
ATOM 699 O O . ALA A 1 90 ? -1.828 5.923 1.660 1.00 96.50 90 ALA A O 1
ATOM 700 N N . LEU A 1 91 ? 0.351 6.016 1.142 1.00 96.50 91 LEU A N 1
ATOM 701 C CA . LEU A 1 91 ? 0.764 4.912 2.012 1.00 96.50 91 LEU A CA 1
ATOM 702 C C . LEU A 1 91 ? 0.749 5.256 3.514 1.00 96.50 91 LEU A C 1
ATOM 704 O O . LEU A 1 91 ? 0.509 4.375 4.334 1.00 96.50 91 LEU A O 1
ATOM 708 N N . SER A 1 92 ? 1.004 6.513 3.894 1.00 94.81 92 SER A N 1
ATOM 709 C CA . SER A 1 92 ? 1.114 6.915 5.310 1.00 94.81 92 SER A CA 1
ATOM 710 C C . SER A 1 92 ? -0.139 6.594 6.161 1.00 94.81 92 SER A C 1
ATOM 712 O O . SER A 1 92 ? 0.013 5.974 7.213 1.00 94.81 92 SER A O 1
ATOM 714 N N . PRO A 1 93 ? -1.376 6.878 5.708 1.00 92.75 93 PRO A N 1
ATOM 715 C CA . PRO A 1 93 ? -2.593 6.451 6.408 1.00 92.75 93 PRO A CA 1
ATOM 716 C C . PRO A 1 93 ? -2.783 4.924 6.473 1.00 92.75 93 PRO A C 1
ATOM 718 O O . PRO A 1 93 ? -3.280 4.414 7.473 1.00 92.75 93 PRO A O 1
ATOM 721 N N . LEU A 1 94 ? -2.352 4.185 5.441 1.00 94.38 94 LEU A N 1
ATOM 722 C CA . LEU A 1 94 ? -2.445 2.717 5.399 1.00 94.38 94 LEU A CA 1
ATOM 723 C C . LEU A 1 94 ? -1.483 2.059 6.405 1.00 94.38 94 LEU A C 1
ATOM 725 O O . LEU A 1 94 ? -1.840 1.079 7.053 1.00 94.38 94 LEU A O 1
ATOM 729 N N . LEU A 1 95 ? -0.293 2.641 6.606 1.00 92.69 95 LEU A N 1
ATOM 730 C CA . LEU A 1 95 ? 0.610 2.299 7.719 1.00 92.69 95 LEU A CA 1
ATOM 731 C C . LEU A 1 95 ? -0.014 2.626 9.088 1.00 92.69 95 LEU A C 1
ATOM 733 O O . LEU A 1 95 ? 0.224 1.913 10.057 1.00 92.69 95 LEU A O 1
ATOM 737 N N . GLY A 1 96 ? -0.846 3.670 9.160 1.00 87.25 96 GLY A N 1
ATOM 738 C CA . GLY A 1 96 ? -1.675 4.007 10.323 1.00 87.25 96 GLY A CA 1
ATOM 739 C C . GLY A 1 96 ? -2.898 3.102 10.533 1.00 87.25 96 GLY A C 1
ATOM 740 O O . GLY A 1 96 ? -3.688 3.362 11.439 1.00 87.25 96 GLY A O 1
ATOM 741 N N . GLY A 1 97 ? -3.072 2.056 9.717 1.00 87.38 97 GLY A N 1
ATOM 742 C CA . GLY A 1 97 ? -4.133 1.060 9.864 1.00 87.38 97 GLY A CA 1
ATOM 743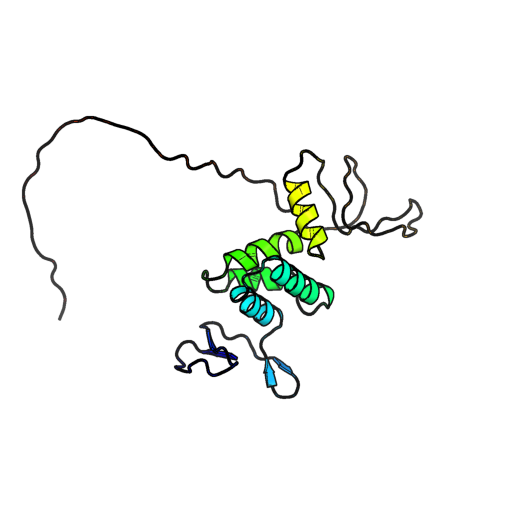 C C . GLY A 1 97 ? -5.440 1.358 9.123 1.00 87.38 97 GLY A C 1
ATOM 744 O O . GLY A 1 97 ? -6.390 0.599 9.312 1.00 87.38 97 GLY A O 1
ATOM 745 N N . ALA A 1 98 ? -5.505 2.404 8.290 1.00 91.06 98 ALA A N 1
ATOM 746 C CA . ALA A 1 98 ? -6.634 2.625 7.381 1.00 91.06 98 ALA A CA 1
ATOM 747 C C . ALA A 1 98 ? -6.674 1.552 6.276 1.00 91.06 98 ALA A C 1
ATOM 749 O O . ALA A 1 98 ? -5.629 1.121 5.781 1.00 91.06 98 ALA A O 1
ATOM 750 N N . ARG A 1 99 ? -7.875 1.129 5.868 1.00 90.44 99 ARG A N 1
ATOM 751 C CA . ARG A 1 99 ? -8.091 0.061 4.877 1.00 90.44 99 ARG A CA 1
ATOM 752 C C . ARG A 1 99 ? -8.837 0.504 3.621 1.00 90.44 99 ARG A C 1
ATOM 754 O O . ARG A 1 99 ? -8.898 -0.281 2.682 1.00 90.44 99 ARG A O 1
ATOM 761 N N . SER A 1 100 ? -9.359 1.722 3.555 1.00 91.56 100 SER A N 1
ATOM 762 C CA . SER A 1 100 ? -10.140 2.237 2.423 1.00 91.56 100 SER A CA 1
ATOM 763 C C . SER A 1 100 ? -9.878 3.725 2.182 1.00 91.56 100 SER A C 1
ATOM 765 O O . SER A 1 100 ? -9.313 4.407 3.034 1.00 91.56 100 SER A O 1
ATOM 767 N N . VAL A 1 101 ? -10.306 4.255 1.029 1.00 94.12 101 VAL A N 1
ATOM 768 C CA . VAL A 1 101 ? -10.234 5.703 0.741 1.00 94.12 101 VAL A CA 1
ATOM 769 C C . VAL A 1 101 ? -11.008 6.507 1.795 1.00 94.12 101 VAL A C 1
ATOM 771 O O . VAL A 1 101 ? -10.467 7.458 2.351 1.00 94.12 101 VAL A O 1
ATOM 774 N N . ALA A 1 102 ? -12.220 6.065 2.147 1.00 92.06 102 ALA A N 1
ATOM 775 C CA . ALA A 1 102 ? -13.045 6.706 3.170 1.00 92.06 102 ALA A CA 1
ATOM 776 C C . ALA A 1 102 ? -12.355 6.734 4.548 1.00 92.06 102 ALA A C 1
ATOM 778 O O . ALA A 1 102 ? -12.341 7.772 5.209 1.00 92.06 102 ALA A O 1
ATOM 779 N N . GLU A 1 103 ? -11.705 5.638 4.960 1.00 92.31 103 GLU A N 1
ATOM 780 C CA . GLU A 1 103 ? -10.885 5.625 6.178 1.00 92.31 103 GLU A CA 1
ATOM 781 C C . GLU A 1 103 ? -9.665 6.546 6.075 1.00 92.31 103 GLU A C 1
ATOM 783 O O . GLU A 1 103 ? -9.315 7.189 7.059 1.00 92.31 103 GLU A O 1
ATOM 788 N N . VAL A 1 104 ? -9.021 6.655 4.907 1.00 92.88 104 VAL A N 1
ATOM 789 C CA . VAL A 1 104 ? -7.908 7.596 4.697 1.00 92.88 104 VAL A CA 1
ATOM 790 C C . VAL A 1 104 ? -8.360 9.049 4.864 1.00 92.88 104 VAL A C 1
ATOM 792 O O . VAL A 1 104 ? -7.639 9.849 5.472 1.00 92.88 104 VAL A O 1
ATOM 795 N N . ASP A 1 105 ? -9.546 9.404 4.381 1.00 92.00 105 ASP A N 1
ATOM 796 C CA . ASP A 1 105 ? -10.083 10.754 4.544 1.00 92.00 105 ASP A CA 1
ATOM 797 C C . ASP A 1 105 ? -10.565 11.014 5.973 1.00 92.00 105 ASP A C 1
ATOM 799 O O . ASP A 1 105 ? -10.224 12.053 6.547 1.00 92.00 105 ASP A O 1
ATOM 803 N N . ALA A 1 106 ? -11.205 10.039 6.622 1.00 90.38 106 ALA A N 1
ATOM 804 C CA . ALA A 1 106 ? -11.483 10.094 8.055 1.00 90.38 106 ALA A CA 1
ATOM 805 C C . ALA A 1 106 ? -10.189 10.258 8.881 1.00 90.38 106 ALA A C 1
ATOM 807 O O . ALA A 1 106 ? -10.129 11.106 9.771 1.00 90.38 106 ALA A O 1
ATOM 808 N N . TRP A 1 107 ? -9.111 9.539 8.546 1.00 89.75 107 TRP A N 1
ATOM 809 C CA . TRP A 1 107 ? -7.801 9.637 9.204 1.00 89.75 107 TRP A CA 1
ATOM 810 C C . TRP A 1 107 ? -7.203 11.043 9.084 1.00 89.75 107 TRP A C 1
ATOM 812 O O . TRP A 1 107 ? -6.672 11.593 10.052 1.00 89.75 107 TRP A O 1
ATOM 822 N N . ARG A 1 108 ? -7.357 11.683 7.919 1.00 88.69 108 ARG A N 1
ATOM 823 C CA . ARG A 1 108 ? -6.931 13.073 7.678 1.00 88.69 108 ARG A CA 1
ATOM 824 C C . ARG A 1 108 ? -7.759 14.095 8.444 1.00 88.69 108 ARG A C 1
ATOM 826 O O . ARG A 1 108 ? -7.188 15.055 8.963 1.00 88.69 108 ARG A O 1
ATOM 833 N N . LEU A 1 109 ? -9.078 13.920 8.488 1.00 90.50 109 LEU A N 1
ATOM 834 C CA . LEU A 1 109 ? -9.990 14.801 9.218 1.00 90.50 109 LEU A CA 1
ATOM 835 C C . LEU A 1 109 ? -9.723 14.711 10.725 1.00 90.50 109 LEU A C 1
ATOM 837 O O . LEU A 1 109 ? -9.481 15.729 11.375 1.00 90.50 109 LEU A O 1
ATOM 841 N N . LEU A 1 110 ? -9.647 13.491 11.261 1.00 87.44 110 LEU A N 1
ATOM 842 C CA . LEU A 1 110 ? -9.342 13.225 12.666 1.00 87.44 110 LEU A CA 1
ATOM 843 C C . LEU A 1 110 ? -7.953 13.753 13.053 1.00 87.44 110 LEU A C 1
ATOM 845 O O . LEU A 1 110 ? -7.832 14.434 14.071 1.00 87.44 110 LEU A O 1
ATOM 849 N N . GLY A 1 111 ? -6.936 13.567 12.204 1.00 84.50 111 GLY A N 1
ATOM 850 C CA . GLY A 1 111 ? -5.584 14.104 12.410 1.00 84.50 111 GLY A CA 1
ATOM 851 C C . GLY A 1 111 ? -5.477 15.639 12.423 1.00 84.50 111 GLY A 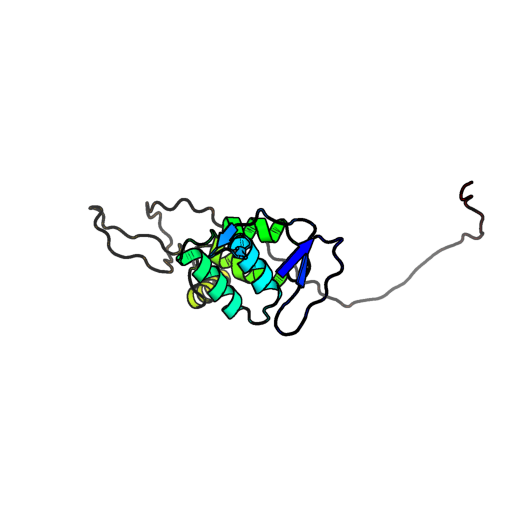C 1
ATOM 852 O O . GLY A 1 111 ? -4.479 16.172 12.909 1.00 84.50 111 GLY A O 1
ATOM 853 N N . ARG A 1 112 ? -6.490 16.359 11.919 1.00 88.62 112 ARG A N 1
ATOM 854 C CA . ARG A 1 112 ? -6.608 17.832 11.993 1.00 88.62 112 ARG A CA 1
ATOM 855 C C . ARG A 1 112 ? -7.509 18.313 13.134 1.00 88.62 112 ARG A C 1
ATOM 857 O O . ARG A 1 112 ? -7.489 19.496 13.465 1.00 88.62 112 ARG A O 1
ATOM 864 N N . SER A 1 113 ? -8.311 17.420 13.707 1.00 87.19 113 SER A N 1
ATOM 865 C CA . SER A 1 113 ? -9.264 17.733 14.770 1.00 87.19 113 SER A CA 1
ATOM 866 C C . SER A 1 113 ? -8.586 17.913 16.139 1.00 87.19 113 SER A C 1
ATOM 868 O O . SER A 1 113 ? -7.429 17.542 16.344 1.00 87.19 113 SER A O 1
ATOM 870 N N . LYS A 1 114 ? -9.337 18.441 17.114 1.00 86.81 114 LYS A N 1
ATOM 871 C CA . LYS A 1 114 ? -8.943 18.462 18.537 1.00 86.81 114 LYS A CA 1
ATOM 872 C C . LYS A 1 114 ? -9.370 17.189 19.297 1.00 86.81 114 LYS A C 1
ATOM 874 O O . LYS A 1 114 ? -9.323 17.176 20.526 1.00 86.81 114 LYS A O 1
ATOM 879 N N . LEU A 1 115 ? -9.829 16.146 18.599 1.00 84.69 115 LEU A N 1
ATOM 880 C CA . LEU A 1 115 ? -10.319 14.922 19.233 1.00 84.69 115 LEU A CA 1
ATOM 881 C C . LEU A 1 115 ? -9.171 14.099 19.859 1.00 84.69 115 LEU A C 1
ATOM 883 O O . LEU A 1 115 ? -8.005 14.258 19.475 1.00 84.69 115 LEU A O 1
ATOM 887 N N . PRO A 1 116 ? -9.483 13.222 20.835 1.00 83.44 116 PRO A N 1
ATOM 888 C CA . PRO A 1 116 ? -8.546 12.223 21.343 1.00 83.44 116 PRO A CA 1
ATOM 889 C C . PRO A 1 116 ? -7.977 11.328 20.236 1.00 83.44 116 PRO A C 1
ATOM 891 O O . PRO A 1 116 ? -8.541 11.209 19.147 1.00 83.44 116 PRO A O 1
ATOM 894 N N . GLU A 1 117 ? -6.866 10.658 20.535 1.00 80.25 117 GLU A N 1
ATOM 895 C CA . GLU A 1 117 ? -6.266 9.701 19.610 1.00 80.25 117 GLU A CA 1
ATOM 896 C C . GLU A 1 117 ? -7.257 8.586 19.242 1.00 80.25 117 GLU A C 1
ATOM 898 O O . GLU A 1 117 ? -7.930 8.004 20.097 1.00 80.25 117 GLU A O 1
ATOM 903 N N . CYS A 1 118 ? -7.356 8.316 17.942 1.00 83.50 118 CYS A N 1
ATOM 904 C CA . CYS A 1 118 ? -8.285 7.347 17.381 1.00 83.50 118 CYS A CA 1
ATOM 905 C C . CYS A 1 118 ? -7.566 6.014 17.173 1.00 83.50 118 CYS A C 1
ATOM 907 O O . CYS A 1 118 ? -6.502 5.963 16.553 1.00 83.50 118 CYS A O 1
ATOM 909 N N . ARG A 1 119 ? -8.155 4.925 17.669 1.00 85.88 119 ARG A N 1
ATOM 910 C CA . ARG A 1 119 ? -7.664 3.5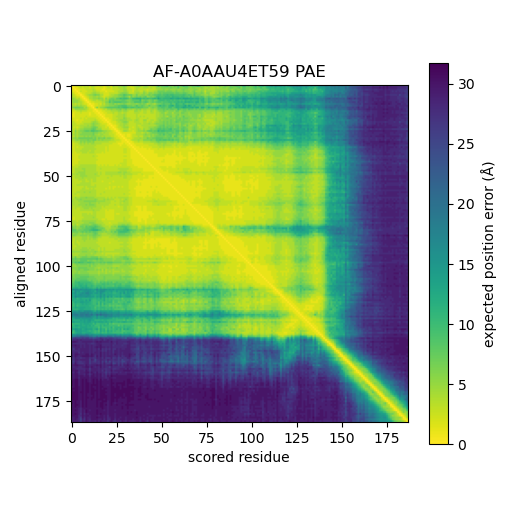65 17.424 1.00 85.88 119 ARG A CA 1
ATOM 911 C C . ARG A 1 119 ? -8.415 2.963 16.243 1.00 85.88 119 ARG A C 1
ATOM 913 O O . ARG A 1 119 ? -9.639 2.882 16.275 1.00 85.88 119 ARG A O 1
ATOM 920 N N . TRP A 1 120 ? -7.670 2.551 15.224 1.00 86.62 120 TRP A N 1
ATOM 921 C CA . TRP A 1 120 ? -8.211 2.070 13.955 1.00 86.62 120 TRP A CA 1
ATOM 922 C C . TRP A 1 120 ? -8.355 0.556 13.941 1.00 86.62 120 TRP A C 1
ATOM 924 O O . TRP A 1 120 ? -7.462 -0.153 14.412 1.00 86.62 120 TRP A O 1
ATOM 934 N N . ASN A 1 121 ? -9.454 0.071 13.362 1.00 87.00 121 ASN A N 1
ATOM 935 C CA . ASN A 1 121 ? -9.652 -1.335 13.018 1.00 87.00 121 ASN A CA 1
ATOM 936 C C . ASN A 1 121 ? -9.393 -2.326 14.182 1.00 87.00 121 ASN A C 1
ATOM 938 O O . ASN A 1 121 ? -8.879 -3.434 13.981 1.00 87.00 121 ASN A O 1
ATOM 942 N N . ILE A 1 122 ? -9.726 -1.929 15.418 1.00 88.69 122 ILE A N 1
ATOM 943 C CA . ILE A 1 122 ? -9.513 -2.742 16.626 1.00 88.69 122 ILE A CA 1
ATOM 944 C C . ILE A 1 122 ? -10.678 -3.704 16.862 1.00 88.69 122 ILE A C 1
ATOM 946 O O . ILE A 1 122 ? -11.839 -3.334 16.720 1.00 88.69 122 ILE A O 1
ATOM 950 N N . LYS A 1 123 ? -10.387 -4.937 17.283 1.00 90.31 123 LYS A N 1
ATOM 951 C CA . LYS A 1 123 ? -11.433 -5.881 17.700 1.00 90.31 123 LYS A CA 1
ATOM 952 C C . LYS A 1 123 ? -11.947 -5.514 19.092 1.00 90.31 123 LYS A C 1
ATOM 954 O O . LYS A 1 123 ? -11.149 -5.370 20.017 1.00 90.31 123 LYS A O 1
ATOM 959 N N . LEU A 1 124 ? -13.263 -5.392 19.236 1.00 89.75 124 LEU A N 1
ATOM 960 C CA . LEU A 1 124 ? -13.947 -5.185 20.510 1.00 89.75 124 LEU A CA 1
ATOM 961 C C . LEU A 1 124 ? -14.499 -6.510 21.032 1.00 89.75 124 LEU A C 1
ATOM 963 O O . LEU A 1 124 ? -15.077 -7.293 20.276 1.00 89.75 124 LEU A O 1
ATOM 967 N N . PHE A 1 125 ? -14.345 -6.725 22.335 1.00 90.56 125 PHE A N 1
ATOM 968 C CA . PHE A 1 125 ? -14.830 -7.900 23.050 1.00 90.56 125 PHE A CA 1
ATOM 969 C C . PHE A 1 125 ? -15.570 -7.466 24.321 1.00 90.56 125 PHE A C 1
ATOM 971 O O . PHE A 1 125 ? -15.258 -6.417 24.891 1.00 90.56 125 PHE A O 1
ATOM 978 N N . THR A 1 126 ? -16.533 -8.267 24.775 1.00 90.12 126 THR A N 1
ATOM 979 C CA . THR A 1 126 ? -17.159 -8.114 26.096 1.00 90.12 126 THR A CA 1
ATOM 980 C C . THR A 1 126 ? -16.159 -8.449 27.208 1.00 90.12 126 THR A C 1
ATOM 982 O O . THR A 1 126 ? -15.109 -9.043 26.958 1.00 90.12 126 THR A O 1
ATOM 985 N N . ALA A 1 127 ? -16.502 -8.137 28.463 1.00 90.06 127 ALA A N 1
ATOM 986 C CA . ALA A 1 127 ? -15.713 -8.566 29.622 1.00 90.06 127 ALA A CA 1
ATOM 987 C C . ALA A 1 127 ? -15.528 -10.100 29.685 1.00 90.06 127 ALA A C 1
ATOM 989 O O . ALA A 1 127 ? -14.478 -10.570 30.107 1.00 90.06 127 ALA A O 1
ATOM 990 N N . GLY A 1 128 ? -16.507 -10.870 29.192 1.00 90.31 128 GLY A N 1
ATOM 991 C CA . GLY A 1 128 ? -16.437 -12.329 29.043 1.00 90.31 128 GLY A CA 1
ATOM 992 C C . GLY A 1 128 ? -15.782 -12.815 27.742 1.00 90.31 128 GLY A C 1
ATOM 993 O O . GLY A 1 128 ? -16.037 -13.939 27.325 1.00 90.31 128 GLY A O 1
ATOM 994 N N . GLY A 1 129 ? -15.015 -11.974 27.039 1.00 89.75 129 GLY A N 1
ATOM 995 C CA . GLY A 1 129 ? -14.256 -12.364 25.843 1.00 89.75 129 GLY A CA 1
ATOM 996 C C . GLY A 1 129 ? -15.076 -12.599 24.566 1.00 89.75 129 GLY A C 1
ATOM 997 O O . GLY A 1 129 ? -14.506 -12.970 23.541 1.00 89.75 129 GLY A O 1
ATOM 998 N N . ARG A 1 130 ? -16.396 -12.363 24.572 1.00 93.38 130 ARG A N 1
ATOM 999 C CA . ARG A 1 130 ? -17.245 -12.512 23.375 1.00 93.38 130 ARG A CA 1
ATOM 1000 C C . ARG A 1 130 ? -16.975 -11.365 22.405 1.00 93.38 130 ARG A C 1
ATOM 1002 O O . ARG A 1 130 ? -17.036 -10.208 22.808 1.00 93.38 130 ARG A O 1
ATOM 1009 N N . TYR A 1 131 ? -16.701 -11.665 21.138 1.00 92.75 131 TYR A N 1
ATOM 1010 C CA . TYR A 1 131 ? -16.533 -10.641 20.101 1.00 92.75 131 TYR A CA 1
ATOM 1011 C C . TYR A 1 131 ? -17.812 -9.809 19.931 1.00 92.75 131 TYR A C 1
ATOM 1013 O O . TYR A 1 131 ? -18.910 -10.362 19.922 1.00 92.75 131 TYR A O 1
ATOM 1021 N N . ILE A 1 132 ? -17.653 -8.490 19.803 1.00 92.75 132 ILE A N 1
ATOM 1022 C CA . ILE A 1 132 ? -18.750 -7.539 19.574 1.00 92.75 132 ILE A CA 1
ATOM 1023 C C . ILE A 1 132 ? -18.687 -7.021 18.136 1.00 92.75 132 ILE A C 1
ATOM 1025 O O . ILE A 1 132 ? -19.619 -7.208 17.364 1.00 92.75 132 ILE A O 1
ATOM 1029 N N . ALA A 1 133 ? -17.592 -6.340 17.788 1.00 90.75 133 ALA A N 1
ATOM 1030 C CA . ALA A 1 133 ? -17.446 -5.623 16.525 1.00 90.75 133 ALA A CA 1
ATOM 1031 C C . ALA A 1 133 ? -15.975 -5.297 16.226 1.00 90.75 133 ALA A C 1
ATOM 1033 O O . ALA A 1 133 ? -15.070 -5.500 17.042 1.00 90.75 133 ALA A O 1
ATOM 1034 N N . THR A 1 134 ? -15.716 -4.747 15.044 1.00 90.94 134 THR A N 1
ATOM 1035 C CA . THR A 1 134 ? -14.440 -4.119 14.681 1.00 90.94 134 THR A CA 1
ATOM 1036 C C . THR A 1 134 ? -14.755 -2.789 14.009 1.00 90.94 134 THR A C 1
ATOM 1038 O O . THR A 1 134 ? -14.953 -2.784 12.800 1.00 90.94 134 THR A O 1
ATOM 1041 N N . PRO A 1 135 ? -14.888 -1.685 14.769 1.00 88.62 135 PRO A N 1
ATOM 1042 C CA . PRO A 1 135 ? -15.119 -0.374 14.178 1.00 88.62 135 PRO A CA 1
ATOM 1043 C C . PRO A 1 135 ? -13.890 0.083 13.389 1.00 88.62 135 PRO A C 1
ATOM 1045 O O . PRO A 1 135 ? -12.751 -0.154 13.807 1.00 88.62 135 PRO A O 1
ATOM 1048 N N . ASP A 1 136 ? -14.129 0.802 12.294 1.00 85.69 136 ASP A N 1
ATOM 1049 C CA . ASP A 1 136 ? -13.069 1.371 11.458 1.00 85.69 136 ASP A CA 1
ATOM 1050 C C . ASP A 1 136 ? -12.209 2.355 12.264 1.00 85.69 136 ASP A C 1
ATOM 1052 O O . ASP A 1 136 ? -10.981 2.266 12.252 1.00 85.69 136 ASP A O 1
ATOM 1056 N N . ALA A 1 137 ? -12.852 3.212 13.067 1.00 87.06 137 ALA A N 1
ATOM 1057 C CA . ALA A 1 137 ? -12.206 4.104 14.026 1.00 87.06 137 ALA A CA 1
ATOM 1058 C C . ALA A 1 137 ? -12.964 4.156 15.364 1.00 87.06 137 ALA A C 1
ATOM 1060 O O . ALA A 1 137 ? -14.177 4.352 15.400 1.00 87.06 137 ALA A O 1
ATOM 1061 N N . LEU A 1 138 ? -12.234 4.050 16.480 1.00 87.06 138 LEU A N 1
ATOM 1062 C CA . LEU A 1 138 ? -12.744 4.286 17.832 1.00 87.06 138 LEU A CA 1
ATOM 1063 C C . LEU A 1 138 ? -12.022 5.469 18.488 1.00 87.06 138 LEU A C 1
ATOM 1065 O O . LEU A 1 138 ? -10.812 5.419 18.730 1.00 87.06 138 LEU A O 1
ATOM 1069 N N . VAL A 1 139 ? -12.784 6.503 18.845 1.00 84.25 139 VAL A N 1
ATOM 1070 C CA . VAL A 1 139 ? -12.321 7.656 19.635 1.00 84.25 139 VAL A CA 1
ATOM 1071 C C . VAL A 1 139 ? -12.559 7.375 21.121 1.00 84.25 139 VAL A C 1
ATOM 1073 O O . VAL A 1 139 ? -13.646 6.943 21.496 1.00 84.25 139 VAL A O 1
ATOM 1076 N N . GLY A 1 140 ? -11.587 7.635 22.001 1.00 77.94 140 GLY A N 1
ATOM 1077 C CA . GLY A 1 140 ? -11.818 7.481 23.443 1.00 77.94 140 GLY A CA 1
ATOM 1078 C C . GLY A 1 140 ? -10.689 7.993 24.336 1.00 77.94 140 GLY A C 1
ATOM 1079 O O . GLY A 1 140 ? -9.524 7.964 23.957 1.00 77.94 140 GLY A O 1
ATOM 1080 N N . ARG A 1 141 ? -11.038 8.437 25.553 1.00 56.38 141 ARG A N 1
ATOM 1081 C CA . ARG A 1 141 ? -10.088 8.936 26.573 1.00 56.38 141 ARG A CA 1
ATOM 1082 C C . ARG A 1 141 ? -9.578 7.863 27.560 1.00 56.38 141 ARG A C 1
ATOM 1084 O O . ARG A 1 141 ? -8.819 8.196 28.461 1.00 56.38 141 ARG A O 1
ATOM 1091 N N . GLY A 1 142 ? -9.998 6.598 27.433 1.00 50.50 142 GLY A N 1
ATOM 1092 C CA . GLY A 1 142 ? -9.783 5.554 28.452 1.00 50.50 142 GLY A CA 1
ATOM 1093 C C . GLY A 1 142 ? -8.853 4.397 28.054 1.00 50.50 142 GLY A C 1
ATOM 1094 O O . GLY A 1 142 ? -8.815 3.973 26.893 1.00 50.50 142 GLY A O 1
ATOM 1095 N N . ARG A 1 143 ? -8.154 3.826 29.052 1.00 43.31 143 ARG A N 1
ATOM 1096 C CA . ARG A 1 143 ? -7.334 2.598 28.950 1.00 43.31 143 ARG A CA 1
ATOM 1097 C C . ARG A 1 143 ? -8.191 1.345 28.697 1.00 43.31 143 ARG A C 1
ATOM 1099 O O . ARG A 1 143 ? -8.352 0.489 29.561 1.00 43.31 143 ARG A O 1
ATOM 1106 N N . SER A 1 144 ? -8.690 1.183 27.478 1.00 47.00 144 SER A N 1
ATOM 1107 C CA . SER A 1 144 ? -9.175 -0.118 27.004 1.00 47.00 144 SER A CA 1
ATOM 1108 C C . SER A 1 144 ? -7.981 -1.080 26.928 1.00 47.00 144 SER A C 1
ATOM 1110 O O . SER A 1 144 ? -7.046 -0.799 26.172 1.00 47.00 144 SER A O 1
ATOM 1112 N N . ARG A 1 145 ? -8.008 -2.204 27.667 1.00 45.50 145 ARG A N 1
ATOM 1113 C CA . ARG A 1 145 ? -7.045 -3.320 27.532 1.00 45.50 145 ARG A CA 1
ATOM 1114 C C . ARG A 1 145 ? -7.299 -4.087 26.223 1.00 45.50 145 ARG A C 1
ATOM 1116 O O . ARG A 1 145 ? -7.660 -5.256 26.230 1.00 45.50 145 ARG A O 1
ATOM 1123 N N . LEU A 1 146 ? -7.163 -3.400 25.093 1.00 51.38 146 LEU A N 1
ATOM 1124 C CA . LEU A 1 146 ? -7.371 -3.957 23.761 1.00 51.38 146 LEU A CA 1
ATOM 1125 C C . LEU A 1 146 ? -6.010 -4.178 23.114 1.00 51.38 146 LEU A C 1
ATOM 1127 O O . LEU A 1 146 ? -5.282 -3.227 22.827 1.00 51.38 146 LEU A O 1
ATOM 1131 N N . GLY A 1 147 ? -5.659 -5.448 22.928 1.00 43.50 147 GLY A N 1
ATOM 1132 C CA . GLY A 1 147 ? -4.402 -5.842 22.313 1.00 43.50 147 GLY A CA 1
ATOM 1133 C C . GLY A 1 147 ? -4.380 -5.493 20.831 1.00 43.50 147 GLY A C 1
ATOM 1134 O O . GLY A 1 147 ? -4.953 -6.213 20.020 1.00 43.50 147 GLY A O 1
ATOM 1135 N N . ASN A 1 148 ? -3.668 -4.426 20.472 1.00 45.97 148 ASN A N 1
ATOM 1136 C CA . ASN A 1 148 ? -3.114 -4.282 19.132 1.00 45.97 148 ASN A CA 1
ATOM 1137 C C . ASN A 1 148 ? -1.768 -3.548 19.223 1.00 45.97 148 ASN A C 1
ATOM 1139 O O . ASN A 1 148 ? -1.720 -2.343 19.463 1.00 45.97 148 ASN A O 1
ATOM 1143 N N . ARG A 1 149 ? -0.660 -4.291 19.086 1.00 40.12 149 ARG A N 1
ATOM 1144 C CA . ARG A 1 149 ? 0.698 -3.725 19.038 1.00 40.12 149 ARG A CA 1
ATOM 1145 C C . ARG A 1 149 ? 0.990 -3.244 17.615 1.00 40.12 149 ARG A C 1
ATOM 1147 O O . ARG A 1 149 ? 1.678 -3.929 16.866 1.00 40.12 149 ARG A O 1
ATOM 1154 N N . LEU A 1 150 ? 0.474 -2.074 17.253 1.00 42.00 150 LEU A N 1
ATOM 1155 C CA . LEU A 1 150 ? 0.949 -1.329 16.086 1.00 42.00 150 LEU A CA 1
ATOM 1156 C C . LEU A 1 150 ? 1.553 -0.002 16.568 1.00 42.00 150 LEU A C 1
ATOM 1158 O O . LEU A 1 150 ? 0.906 0.700 17.349 1.00 42.00 150 LEU A O 1
ATOM 1162 N N . PRO A 1 151 ? 2.799 0.329 16.178 1.00 33.25 151 PRO A N 1
ATOM 1163 C CA . PRO A 1 151 ? 3.442 1.565 16.597 1.00 33.25 151 PRO A CA 1
ATOM 1164 C C . PRO A 1 151 ? 2.760 2.758 15.925 1.00 33.25 151 PRO A C 1
ATOM 1166 O O . PRO A 1 151 ? 2.753 2.880 14.701 1.00 33.25 151 PRO A O 1
ATOM 1169 N N . GLN A 1 152 ? 2.201 3.651 16.736 1.00 46.72 152 GLN A N 1
ATOM 1170 C CA . GLN A 1 152 ? 1.582 4.877 16.244 1.00 46.72 152 GLN A CA 1
ATOM 1171 C C . GLN A 1 152 ? 2.662 5.884 15.816 1.00 46.72 152 GLN A C 1
ATOM 1173 O O . GLN A 1 152 ? 3.658 6.047 16.532 1.00 46.72 152 GLN A O 1
ATOM 1178 N N . PRO A 1 153 ? 2.494 6.595 14.686 1.00 37.25 153 PRO A N 1
ATOM 1179 C CA . PRO A 1 153 ? 3.426 7.641 14.289 1.00 37.25 153 PRO A CA 1
ATOM 1180 C C . PRO A 1 153 ? 3.384 8.792 15.303 1.00 37.25 153 PRO A C 1
ATOM 1182 O O . PRO A 1 153 ? 2.350 9.426 15.520 1.00 37.25 153 PRO A O 1
ATOM 1185 N N . SER A 1 154 ? 4.525 9.069 15.935 1.00 40.22 154 SER A N 1
ATOM 1186 C CA . SER A 1 154 ? 4.635 10.083 16.983 1.00 40.22 154 SER A CA 1
ATOM 1187 C C . SER A 1 154 ? 4.293 11.489 16.468 1.00 40.22 154 SER A C 1
ATOM 1189 O O . SER A 1 154 ? 4.697 11.900 15.379 1.00 40.22 154 SER A O 1
ATOM 1191 N N . ARG A 1 155 ? 3.565 12.270 17.281 1.00 45.78 155 ARG A N 1
ATOM 1192 C CA . ARG A 1 155 ? 3.239 13.681 17.000 1.00 45.78 155 ARG A CA 1
ATOM 1193 C C . ARG A 1 155 ? 4.501 14.568 17.015 1.00 45.78 155 ARG A C 1
ATOM 1195 O O . ARG A 1 155 ? 4.767 15.258 17.995 1.00 45.78 155 ARG A O 1
ATOM 1202 N N . ARG A 1 156 ? 5.248 14.606 15.908 1.00 39.50 156 ARG A N 1
ATOM 1203 C CA . ARG A 1 156 ? 6.255 15.634 15.570 1.00 39.50 156 ARG A CA 1
ATOM 1204 C C . ARG A 1 156 ? 6.221 15.894 14.055 1.00 39.50 156 ARG A C 1
ATOM 1206 O O . ARG A 1 156 ? 6.145 14.953 13.280 1.00 39.50 156 ARG A O 1
ATOM 1213 N N . ALA A 1 157 ? 6.277 17.121 13.547 1.00 35.66 157 ALA A N 1
ATOM 1214 C CA . ALA A 1 157 ? 6.200 18.437 14.183 1.00 35.66 157 ALA A CA 1
ATOM 1215 C C . ALA A 1 157 ? 5.496 19.411 13.216 1.00 35.66 157 ALA A C 1
ATOM 1217 O O . ALA A 1 157 ? 5.449 19.160 12.008 1.00 35.66 157 ALA A O 1
ATOM 1218 N N . ARG A 1 158 ? 4.971 20.539 13.719 1.00 36.69 158 ARG A N 1
ATOM 1219 C CA . ARG A 1 158 ? 4.540 21.647 12.848 1.00 36.69 158 ARG A CA 1
ATOM 1220 C C . ARG A 1 158 ? 5.737 22.083 11.998 1.00 36.69 158 ARG A C 1
ATOM 1222 O O . ARG A 1 158 ? 6.736 22.529 12.552 1.00 36.69 158 ARG A O 1
ATOM 1229 N N . ARG A 1 159 ? 5.627 22.007 10.668 1.00 35.50 159 ARG A N 1
ATOM 1230 C CA . ARG A 1 159 ? 6.514 22.791 9.800 1.00 35.50 159 ARG A CA 1
ATOM 1231 C C . ARG A 1 159 ? 6.152 24.268 9.998 1.00 35.50 159 ARG A C 1
ATOM 1233 O O . ARG A 1 159 ? 4.962 24.575 9.876 1.00 35.50 159 ARG A O 1
ATOM 1240 N N . PRO A 1 160 ? 7.103 25.167 10.301 1.00 32.84 160 PRO A N 1
ATOM 1241 C CA . PRO A 1 160 ? 6.821 26.594 10.248 1.00 32.84 160 PRO A CA 1
ATOM 1242 C C . PRO A 1 160 ? 6.438 26.973 8.813 1.00 32.84 160 PRO A C 1
ATOM 1244 O O . PRO A 1 160 ? 6.946 26.392 7.847 1.00 32.84 160 PRO A O 1
ATOM 1247 N N . ARG A 1 161 ? 5.510 27.924 8.673 1.00 33.59 161 ARG A N 1
ATOM 1248 C CA . ARG A 1 161 ? 5.262 28.565 7.380 1.00 33.59 161 ARG A CA 1
ATOM 1249 C C . ARG A 1 161 ? 6.517 29.353 7.015 1.00 33.59 161 ARG A C 1
ATOM 1251 O O . ARG A 1 161 ? 7.106 30.004 7.871 1.00 33.59 161 ARG A O 1
ATOM 1258 N N . ARG A 1 162 ? 6.948 29.232 5.761 1.00 37.88 162 ARG A N 1
ATOM 1259 C CA . ARG A 1 162 ? 8.032 30.044 5.215 1.00 37.88 162 ARG A CA 1
ATOM 1260 C C . ARG A 1 162 ? 7.384 31.269 4.593 1.00 37.88 162 ARG A C 1
ATOM 1262 O O . ARG A 1 162 ? 7.071 31.250 3.405 1.00 37.88 162 ARG A O 1
ATOM 1269 N N . ASP A 1 163 ? 7.121 32.264 5.427 1.00 33.62 163 ASP A N 1
ATOM 1270 C CA . ASP A 1 163 ? 6.673 33.566 4.950 1.00 33.62 163 ASP A CA 1
ATOM 1271 C C . ASP A 1 163 ? 7.826 34.225 4.174 1.00 33.62 163 ASP A C 1
ATOM 1273 O O . ASP A 1 163 ? 9.006 33.958 4.424 1.00 33.62 163 ASP A O 1
ATOM 1277 N N . ALA A 1 164 ? 7.482 34.997 3.149 1.00 36.69 164 ALA A N 1
ATOM 1278 C CA . ALA A 1 164 ? 8.428 35.585 2.213 1.00 36.69 164 ALA A CA 1
ATOM 1279 C C . ALA A 1 164 ? 8.037 37.036 1.950 1.00 36.69 164 ALA A C 1
ATOM 1281 O O . ALA A 1 164 ? 6.848 37.293 1.761 1.00 36.69 164 ALA A O 1
ATOM 1282 N N . ARG A 1 165 ? 9.056 37.906 1.820 1.00 32.91 165 ARG A N 1
ATOM 1283 C CA . ARG A 1 165 ? 8.965 39.379 1.702 1.00 32.91 165 ARG A CA 1
ATOM 1284 C C . ARG A 1 165 ? 8.630 40.023 3.066 1.00 32.91 165 ARG A C 1
ATOM 1286 O O . ARG A 1 165 ? 7.666 39.606 3.697 1.00 32.91 165 ARG A O 1
ATOM 1293 N N . SER A 1 166 ? 9.410 40.953 3.624 1.00 31.52 166 SER A N 1
ATOM 1294 C CA . SER A 1 166 ? 10.606 41.676 3.128 1.00 31.52 166 SER A CA 1
ATOM 1295 C C . SER A 1 166 ? 11.538 42.107 4.308 1.00 31.52 166 SER A C 1
ATOM 1297 O O . SER A 1 166 ? 11.441 41.464 5.349 1.00 31.52 166 SER A O 1
ATOM 1299 N N . GLU A 1 167 ? 12.478 43.080 4.291 1.00 31.77 167 GLU A N 1
ATOM 1300 C CA . GLU A 1 167 ? 12.906 44.129 3.323 1.00 31.77 167 GLU A CA 1
ATOM 1301 C C . GLU A 1 167 ? 14.379 44.593 3.555 1.00 31.77 167 GLU A C 1
ATOM 1303 O O . GLU A 1 167 ? 15.146 43.962 4.276 1.00 31.77 167 GLU A O 1
ATOM 1308 N N . HIS A 1 168 ? 14.736 45.689 2.879 1.00 31.89 168 HIS A N 1
ATOM 1309 C CA . HIS A 1 168 ? 15.828 46.670 3.013 1.00 31.89 168 HIS A CA 1
ATOM 1310 C C . HIS A 1 168 ? 16.356 47.020 4.436 1.00 31.89 168 HIS A C 1
ATOM 1312 O O . HIS A 1 168 ? 15.619 46.886 5.405 1.00 31.89 168 HIS A O 1
ATOM 1318 N N . ALA A 1 169 ? 17.576 47.568 4.631 1.00 29.89 169 ALA A N 1
ATOM 1319 C CA . ALA A 1 169 ? 18.689 47.916 3.713 1.00 29.89 169 ALA A CA 1
ATOM 1320 C C . ALA A 1 169 ? 19.992 48.314 4.472 1.00 29.89 169 ALA A C 1
ATOM 1322 O O . ALA A 1 169 ? 19.985 48.339 5.696 1.00 29.89 169 ALA A O 1
ATOM 1323 N N . LEU A 1 170 ? 21.032 48.711 3.702 1.00 31.33 170 LEU A N 1
ATOM 1324 C CA . LEU A 1 170 ? 22.223 49.522 4.064 1.00 31.33 170 LEU A CA 1
ATOM 1325 C C . LEU A 1 170 ? 23.236 48.839 5.012 1.00 31.33 170 LEU A C 1
ATOM 1327 O O . LEU A 1 170 ? 22.910 48.466 6.129 1.00 31.33 170 LEU A O 1
ATOM 1331 N N . SER A 1 171 ? 24.406 48.434 4.500 1.00 29.22 171 SER A N 1
ATOM 1332 C CA . SER A 1 171 ? 25.677 49.195 4.345 1.00 29.22 171 SER A CA 1
ATOM 1333 C C . SER A 1 171 ? 26.655 48.716 5.442 1.00 29.22 171 SER A C 1
ATOM 1335 O O . SER A 1 171 ? 26.213 48.220 6.467 1.00 29.22 171 SER A O 1
ATOM 1337 N N . GLU A 1 172 ? 27.979 48.690 5.298 1.00 31.14 172 GLU A N 1
ATOM 1338 C CA . GLU A 1 172 ? 28.901 49.500 4.495 1.00 31.14 172 GLU A CA 1
ATOM 1339 C C . GLU A 1 172 ? 30.296 48.814 4.484 1.00 31.14 172 GLU A C 1
ATOM 1341 O O . GLU A 1 172 ? 30.547 47.985 5.352 1.00 31.14 172 GLU A O 1
ATOM 1346 N N . SER A 1 173 ? 31.217 49.218 3.592 1.00 34.53 173 SER A N 1
ATOM 1347 C CA . SER A 1 173 ? 32.686 48.974 3.675 1.00 34.53 173 SER A CA 1
ATOM 1348 C C . SER A 1 173 ? 33.223 47.516 3.610 1.00 34.53 173 SER A C 1
ATOM 1350 O O . SER A 1 173 ? 32.755 46.623 4.299 1.00 34.53 173 SER A O 1
ATOM 1352 N N . GLY A 1 174 ? 34.284 47.180 2.864 1.00 29.00 174 GLY A N 1
ATOM 1353 C CA . GLY A 1 174 ? 35.080 47.948 1.899 1.00 29.00 174 GLY A CA 1
ATOM 1354 C C . GLY A 1 174 ? 36.364 47.198 1.473 1.00 29.00 174 GLY A C 1
ATOM 1355 O O . GLY A 1 174 ? 36.836 46.340 2.205 1.00 29.00 174 GLY A O 1
ATOM 1356 N N . CYS A 1 175 ? 36.927 47.590 0.319 1.00 28.98 175 CYS A N 1
ATOM 1357 C CA . CYS A 1 175 ? 38.303 47.358 -0.177 1.00 28.98 175 CYS A CA 1
ATOM 1358 C C . CYS A 1 175 ? 38.840 45.911 -0.380 1.00 28.98 175 CYS A C 1
ATOM 1360 O O . CYS A 1 175 ? 38.863 45.106 0.544 1.00 28.98 175 CYS A O 1
ATOM 1362 N N . GLY A 1 176 ? 39.393 45.610 -1.573 1.00 32.91 176 GLY A N 1
ATOM 1363 C CA . GLY A 1 176 ? 40.157 44.364 -1.802 1.00 32.91 176 GLY A CA 1
ATOM 1364 C C . GLY A 1 176 ? 40.311 43.863 -3.251 1.00 32.91 176 GLY A C 1
ATOM 1365 O O . GLY A 1 176 ? 39.885 42.752 -3.554 1.00 32.91 176 GLY A O 1
ATOM 1366 N N . SER A 1 177 ? 40.940 44.634 -4.148 1.00 34.81 177 SER A N 1
ATOM 1367 C CA . SER A 1 177 ? 41.541 44.104 -5.401 1.00 34.81 177 SER A CA 1
ATOM 1368 C C . SER A 1 177 ? 42.705 43.135 -5.057 1.00 34.81 177 SER A C 1
ATOM 1370 O O . SER A 1 177 ? 43.244 43.244 -3.962 1.00 34.81 177 SER A O 1
ATOM 1372 N N . ALA A 1 178 ? 43.209 42.191 -5.869 1.00 45.38 178 ALA A N 1
ATOM 1373 C CA . ALA A 1 178 ? 43.266 42.009 -7.331 1.00 45.38 178 ALA A CA 1
ATOM 1374 C C . ALA A 1 178 ? 43.465 40.481 -7.689 1.00 45.38 178 ALA A C 1
ATOM 1376 O O . ALA A 1 178 ? 43.333 39.657 -6.785 1.00 45.38 178 ALA A O 1
ATOM 1377 N N . PRO A 1 179 ? 43.719 40.045 -8.954 1.00 44.19 179 PRO A N 1
ATOM 1378 C CA . PRO A 1 179 ? 43.361 38.680 -9.413 1.00 44.19 179 PRO A CA 1
ATOM 1379 C C . PRO A 1 179 ? 44.493 37.662 -9.747 1.00 44.19 179 PRO A C 1
ATOM 1381 O O . PRO A 1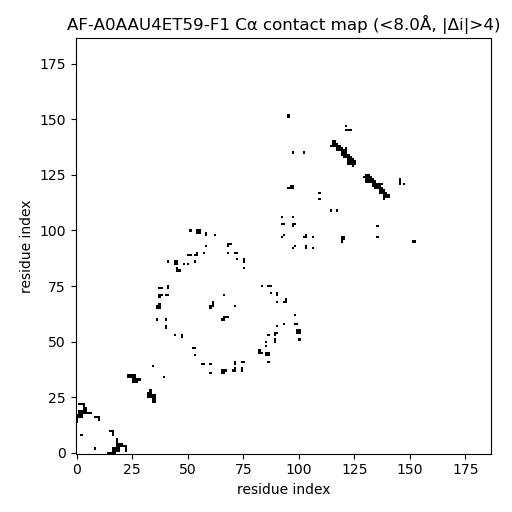 179 ? 45.574 38.051 -10.174 1.00 44.19 179 PRO A O 1
ATOM 1384 N N . ASN A 1 180 ? 44.106 36.365 -9.780 1.00 39.91 180 ASN A N 1
ATOM 1385 C CA . ASN A 1 180 ? 44.641 35.239 -10.606 1.00 39.91 180 ASN A CA 1
ATOM 1386 C C . ASN A 1 180 ? 46.106 34.747 -10.349 1.00 39.91 180 ASN A C 1
ATOM 1388 O O . ASN A 1 180 ? 46.839 35.433 -9.645 1.00 39.91 180 ASN A O 1
ATOM 1392 N N . PRO A 1 181 ? 46.590 33.603 -10.923 1.00 48.00 181 PRO A N 1
ATOM 1393 C CA . PRO A 1 181 ? 45.908 32.609 -11.774 1.00 48.00 181 PRO A CA 1
ATOM 1394 C C . PRO A 1 181 ? 46.158 31.094 -11.489 1.00 48.00 181 PRO A C 1
ATOM 1396 O O . PRO A 1 181 ? 47.036 30.702 -10.732 1.00 48.00 181 PRO A O 1
ATOM 1399 N N . ALA A 1 182 ? 45.433 30.274 -12.270 1.00 40.44 182 ALA A N 1
ATOM 1400 C CA . ALA A 1 182 ? 45.803 28.954 -12.824 1.00 40.44 182 ALA A CA 1
ATOM 1401 C C . ALA A 1 182 ? 45.846 27.688 -11.931 1.00 40.44 182 ALA A C 1
ATOM 1403 O O . ALA A 1 182 ? 46.752 27.458 -11.136 1.00 40.44 182 ALA A O 1
ATOM 1404 N N . CYS A 1 183 ? 44.933 26.756 -12.239 1.00 40.03 183 CYS A N 1
ATOM 1405 C CA . CYS A 1 183 ? 45.122 25.318 -12.015 1.00 40.03 183 CYS A CA 1
ATOM 1406 C C . CYS A 1 183 ? 45.927 24.690 -13.171 1.00 40.03 183 CYS A C 1
ATOM 1408 O O . CYS A 1 183 ? 45.661 25.036 -14.325 1.00 40.03 183 CYS A O 1
ATOM 1410 N N . PRO A 1 184 ? 46.786 23.689 -12.918 1.00 55.72 184 PRO A N 1
ATOM 1411 C CA . PRO A 1 184 ? 47.177 22.707 -13.922 1.00 55.72 184 PRO A CA 1
ATOM 1412 C C . PRO A 1 184 ? 46.190 21.523 -13.949 1.00 55.72 184 PRO A C 1
ATOM 1414 O O . PRO A 1 184 ? 45.716 21.062 -12.910 1.00 55.72 184 PRO A O 1
ATOM 1417 N N . ALA A 1 185 ? 45.909 21.014 -15.149 1.00 48.09 185 ALA A N 1
ATOM 1418 C CA . ALA A 1 185 ? 45.243 19.733 -15.397 1.00 48.09 185 ALA A CA 1
ATOM 1419 C C . ALA A 1 185 ? 46.237 18.785 -16.114 1.00 48.09 185 ALA A C 1
ATOM 1421 O O . ALA A 1 185 ? 47.226 19.275 -16.663 1.00 48.09 185 ALA A O 1
ATOM 1422 N N . PRO A 1 186 ? 46.044 17.455 -16.065 1.00 50.25 186 PRO A N 1
ATOM 1423 C CA . PRO A 1 186 ? 47.161 16.511 -16.146 1.00 50.25 186 PRO A CA 1
ATOM 1424 C C . PRO A 1 186 ? 47.488 16.012 -17.559 1.00 50.25 186 PRO A C 1
ATOM 1426 O O . PRO A 1 186 ? 46.602 15.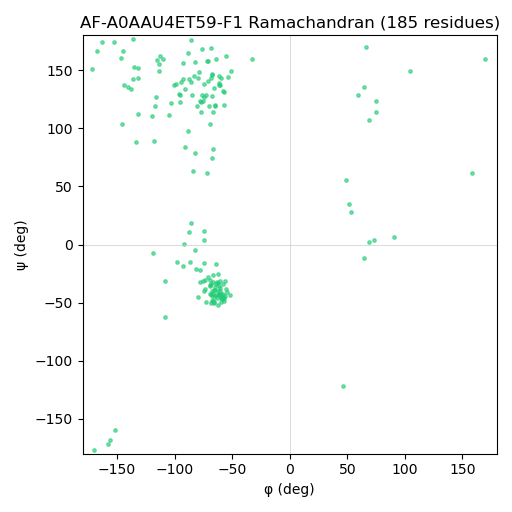909 -18.410 1.00 50.25 186 PRO A O 1
ATOM 1429 N N . GLN A 1 187 ? 48.742 15.580 -17.722 1.00 47.50 187 GLN A N 1
ATOM 1430 C CA . GLN A 1 187 ? 49.159 14.419 -18.518 1.00 47.50 187 GLN A CA 1
ATOM 1431 C C . GLN A 1 187 ? 50.183 13.632 -17.692 1.00 47.50 187 GLN A C 1
ATOM 1433 O O . GLN A 1 187 ? 50.969 14.305 -16.988 1.00 47.50 187 GLN A O 1
#

Mean predicted aligned error: 13.52 Å